Protein AF-0000000076230254 (afdb_homodimer)

Sequence (338 aa):
MIHRVTILFMTLAILGSAEALTRYVSAHANGYAPHHGVIGGYDGGHSYHARAVVDGKWVPGKAGAYPNGLLVKAGIPYGGAEHRMQNYEILTSTTTHRYQKMKTGDRPPVNGIVGGYDGGQSYFAKGVIHGHTIPGKAGTDSHGNLVGACFAWGGKEYRINNFWVLLHNMIHRVTILFMTLAILGSAEALTRYVSAHANGYAPHHGVIGGYDGGHSYHARAVVDGKWVPGKAGAYPNGLLVKAGIPYGGAEHRMQNYEILTSTTTHRYQKMKTGDRPPVNGIVGGYDGGQSYFAKGVIHGHTIPGKAGTDSHGNLVGACFAWGGKEYRINNFWVLLHN

Radius of gyration: 23.11 Å; Cα contacts (8 Å, |Δi|>4): 1001; chains: 2; bounding box: 82×58×74 Å

pLDDT: mean 87.92, std 20.08, range [26.27, 98.81]

Secondary structure (DSSP, 8-state):
---------------------EEEEEEETTSBPPTTB-EEEESSSEEEEEEEEETTEEEEEEEEE-TTSBEEEEEEEETTEEEEESEEEEEEESS--EEEEEETTPPPPTTBPEEEESSSEEEEEEEEETTEEEEEEEEE-TTS-EEEEEEEETTEEEEESEEEEEE--/---------------------EEEEEEETTSBPPTTB-EEEESSSEEEEEEEEETTEEEEEEEEE-TTSBEEEEEEEETTEEEEESEEEEEEESS--EEEEEETTPPPPTTBPEEEESSSEEEEEEEEETTEEEEEEEEE-TTS-EEEEEEEETTEEEEESEEEEEE--

Nearest PDB structures (foldseek):
  5mh2-assembly2_D  TM=8.485E-01  e=1.143E-08  Magallana gigas
  5mh3-assembly1_B  TM=8.303E-01  e=5.800E-09  Magallana gigas
  8jea-assembly1_D  TM=8.330E-01  e=1.322E-08  Magallana gigas
  5idb-assembly1_A  TM=8.343E-01  e=2.046E-08  Magallana gigas
  2bjr-assembly2_B  TM=6.797E-01  e=1.390E-04  Ascaris suum

Organism: NCBI:txid252671

Foldseek 3Di:
DPPPPPPPPPPPPPVVVPPWDKDKDKDFAQDFDDPQFAFQWDDQATWGWKWDADPRKTFIATWGDHPVGGIFFTFAADDFWTDGHGIIITIGTPDDKDKDKFFFFAADDPFFAFGIDDQATWGWWWDADPRIIHIYIFGAHPVRTTHFTWHHDDTGIDTDGIIITIGDD/DPPPPPPPPPPPPPVVPPPWDKDKDKDFAQDFDDPQFAFQWDDQATWGWKWDDDPRKTFIAIWGAHPVRGIFFTFAADDFWTDGHGIIITIGTPDDKDKDKFFFFAADDPFFAFGIDDQATWGWWWDADPRIIHIYIFGAHPVRTTHFTWHHDDTGIDGDGIIITIGDD

Structure (mmCIF, N/CA/C/O backbone):
data_AF-0000000076230254-model_v1
#
loop_
_entity.id
_entity.type
_entity.pdbx_description
1 polymer 'Uncharacterized protein'
#
loop_
_atom_site.group_PDB
_atom_site.id
_atom_site.type_symbol
_atom_site.label_atom_id
_atom_site.label_alt_id
_atom_site.label_comp_id
_atom_site.label_asym_id
_atom_site.label_entity_id
_atom_site.label_seq_id
_atom_site.pdbx_PDB_ins_code
_atom_site.Cartn_x
_atom_site.Cartn_y
_atom_site.Cartn_z
_atom_site.occupancy
_atom_site.B_iso_or_equiv
_atom_site.auth_seq_id
_atom_site.auth_comp_id
_atom_site.auth_asym_id
_atom_site.auth_atom_id
_atom_site.pdbx_PDB_model_num
ATOM 1 N N . MET A 1 1 ? 53.375 -17.547 33.969 1 26.58 1 MET A N 1
ATOM 2 C CA . MET A 1 1 ? 52.094 -18.156 33.594 1 26.58 1 MET A CA 1
ATOM 3 C C . MET A 1 1 ? 51 -17.109 33.469 1 26.58 1 MET A C 1
ATOM 5 O O . MET A 1 1 ? 50.531 -16.547 34.469 1 26.58 1 MET A O 1
ATOM 9 N N . ILE A 1 2 ? 51.031 -16.188 32.469 1 37.69 2 ILE A N 1
ATOM 10 C CA . ILE A 1 2 ? 50.094 -15.102 32.188 1 37.69 2 ILE A CA 1
ATOM 11 C C . ILE A 1 2 ? 48.75 -15.664 31.781 1 37.69 2 ILE A C 1
ATOM 13 O O . ILE A 1 2 ? 48.656 -16.438 30.828 1 37.69 2 ILE A O 1
ATOM 17 N N . HIS A 1 3 ? 47.875 -15.789 32.812 1 36.03 3 HIS A N 1
ATOM 18 C CA . HIS A 1 3 ? 46.5 -16.172 32.562 1 36.03 3 HIS A CA 1
ATOM 19 C C . HIS A 1 3 ? 45.844 -15.211 31.578 1 36.03 3 HIS A C 1
ATOM 21 O O . HIS A 1 3 ? 45.844 -13.992 31.797 1 36.03 3 HIS A O 1
ATOM 27 N N . ARG A 1 4 ? 45.844 -15.656 30.266 1 35.41 4 ARG A N 1
ATOM 28 C CA . ARG A 1 4 ? 45.125 -14.961 29.203 1 35.41 4 ARG A CA 1
ATOM 29 C C . ARG A 1 4 ? 43.625 -14.82 29.562 1 35.41 4 ARG A C 1
ATOM 31 O O . ARG A 1 4 ? 42.938 -15.82 29.75 1 35.41 4 ARG A O 1
ATOM 38 N N . VAL A 1 5 ? 43.219 -13.703 30.328 1 36.03 5 VAL A N 1
ATOM 39 C CA . VAL A 1 5 ? 41.812 -13.383 30.484 1 36.03 5 VAL A CA 1
ATOM 40 C C . VAL A 1 5 ? 41.156 -13.164 29.109 1 36.03 5 VAL A C 1
ATOM 42 O O . VAL A 1 5 ? 41.594 -12.273 28.359 1 36.03 5 VAL A O 1
ATOM 45 N N . THR A 1 6 ? 40.656 -14.219 28.516 1 32.31 6 THR A N 1
ATOM 46 C CA . THR A 1 6 ? 39.812 -14.07 27.328 1 32.31 6 THR A CA 1
ATOM 47 C C . THR A 1 6 ? 38.531 -13.305 27.672 1 32.31 6 THR A C 1
ATOM 49 O O . THR A 1 6 ? 37.719 -13.75 28.5 1 32.31 6 THR A O 1
ATOM 52 N N . ILE A 1 7 ? 38.562 -12.039 27.703 1 30.75 7 ILE A N 1
ATOM 53 C CA . ILE A 1 7 ? 37.312 -11.297 27.781 1 30.75 7 ILE A CA 1
ATOM 54 C C . ILE A 1 7 ? 36.375 -11.719 26.641 1 30.75 7 ILE A C 1
ATOM 56 O O . ILE A 1 7 ? 36.75 -11.602 25.469 1 30.75 7 ILE A O 1
ATOM 60 N N . LEU A 1 8 ? 35.562 -12.695 26.984 1 28.27 8 LEU A N 1
ATOM 61 C CA . LEU A 1 8 ? 34.469 -13 26.062 1 28.27 8 LEU A CA 1
ATOM 62 C C . LEU A 1 8 ? 33.562 -11.789 25.859 1 28.27 8 LEU A C 1
ATOM 64 O O . LEU A 1 8 ? 32.969 -11.281 26.812 1 28.27 8 LEU A O 1
ATOM 68 N N . PHE A 1 9 ? 33.969 -10.914 25.047 1 28.55 9 PHE A N 1
ATOM 69 C CA . PHE A 1 9 ? 33.062 -9.867 24.609 1 28.55 9 PHE A CA 1
ATOM 70 C C . PHE A 1 9 ? 31.75 -10.469 24.125 1 28.55 9 PHE A C 1
ATOM 72 O O . PHE A 1 9 ? 31.719 -11.125 23.078 1 28.55 9 PHE A O 1
ATOM 79 N N . MET A 1 10 ? 30.906 -10.891 25.062 1 26.62 10 MET A N 1
ATOM 80 C CA . MET A 1 10 ? 29.562 -11.227 24.625 1 26.62 10 MET A CA 1
ATOM 81 C C . MET A 1 10 ? 28.906 -10.039 23.922 1 26.62 10 MET A C 1
ATOM 83 O O . MET A 1 10 ? 28.75 -8.969 24.5 1 26.62 10 MET A O 1
ATOM 87 N N . THR A 1 11 ? 29.297 -9.875 22.734 1 31.11 11 THR A N 1
ATOM 88 C CA . THR A 1 11 ? 28.5 -8.922 21.969 1 31.11 11 THR A CA 1
ATOM 89 C C . THR A 1 11 ? 27.016 -9.227 22.109 1 31.11 11 THR A C 1
ATOM 91 O O . THR A 1 11 ? 26.578 -10.344 21.812 1 31.11 11 THR A O 1
ATOM 94 N N . LEU A 1 12 ? 26.469 -8.773 23.156 1 26.27 12 LEU A N 1
ATOM 95 C CA . LEU A 1 12 ? 25.016 -8.758 23.156 1 26.27 12 LEU A CA 1
ATOM 96 C C . LEU A 1 12 ? 24.469 -8.312 21.797 1 26.27 12 LEU A C 1
ATOM 98 O O . LEU A 1 12 ? 24.703 -7.176 21.375 1 26.27 12 LEU A O 1
ATOM 102 N N . ALA A 1 13 ? 24.5 -9.273 20.859 1 30.14 13 ALA A N 1
ATOM 103 C CA . ALA A 1 13 ? 23.641 -8.977 19.719 1 30.14 13 ALA A CA 1
ATOM 104 C C . ALA A 1 13 ? 22.297 -8.422 20.172 1 30.14 13 ALA A C 1
ATOM 106 O O . ALA A 1 13 ? 21.578 -9.062 20.938 1 30.14 13 ALA A O 1
ATOM 107 N N . ILE A 1 14 ? 22.297 -7.293 20.688 1 31.3 14 ILE A N 1
ATOM 108 C CA . ILE A 1 14 ? 20.953 -6.703 20.734 1 31.3 14 ILE A CA 1
ATOM 109 C C . ILE A 1 14 ? 20.141 -7.168 19.547 1 31.3 14 ILE A C 1
ATOM 111 O O . ILE A 1 14 ? 20.516 -6.914 18.391 1 31.3 14 ILE A O 1
ATOM 115 N N . LEU A 1 15 ? 19.766 -8.445 19.562 1 31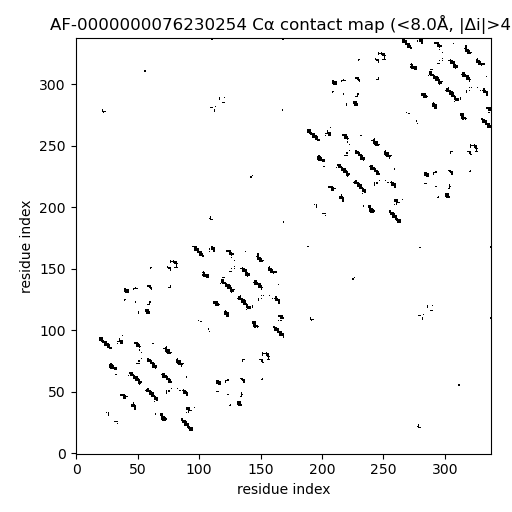.66 15 LEU A N 1
ATOM 116 C CA . LEU A 1 15 ? 18.703 -8.836 18.656 1 31.66 15 LEU A CA 1
ATOM 117 C C . LEU A 1 15 ? 17.703 -7.695 18.453 1 31.66 15 LEU A C 1
ATOM 119 O O . LEU A 1 15 ? 16.922 -7.387 19.344 1 31.66 15 LEU A O 1
ATOM 123 N N . GLY A 1 16 ? 18.156 -6.613 18.219 1 36.09 16 GLY A N 1
ATOM 124 C CA . GLY A 1 16 ? 17.141 -5.672 17.766 1 36.09 16 GLY A CA 1
ATOM 125 C C . GLY A 1 16 ? 15.945 -6.352 17.141 1 36.09 16 GLY A C 1
ATOM 126 O O . GLY A 1 16 ? 16.078 -7.402 16.516 1 36.09 16 GLY A O 1
ATOM 127 N N . SER A 1 17 ? 14.789 -6.391 17.828 1 40.69 17 SER A N 1
ATOM 128 C CA . SER A 1 17 ? 13.562 -6.926 17.25 1 40.69 17 SER A CA 1
ATOM 129 C C . SER A 1 17 ? 13.664 -7.035 15.727 1 40.69 17 SER A C 1
ATOM 131 O O . SER A 1 17 ? 13.984 -6.055 15.047 1 40.69 17 SER A O 1
ATOM 133 N N . ALA A 1 18 ? 14.25 -7.996 15.242 1 41 18 ALA A N 1
ATOM 134 C CA . ALA A 1 18 ? 14.328 -8.266 13.805 1 41 18 ALA A CA 1
ATOM 135 C C . ALA A 1 18 ? 13.086 -7.746 13.086 1 41 18 ALA A C 1
ATOM 137 O O . ALA A 1 18 ? 11.977 -8.227 13.328 1 41 18 ALA A O 1
ATOM 138 N N . GLU A 1 19 ? 12.938 -6.395 13.117 1 50.91 19 GLU A N 1
ATOM 139 C CA . GLU A 1 19 ? 11.867 -5.676 12.43 1 50.91 19 GLU A CA 1
ATOM 140 C C . GLU A 1 19 ? 11.367 -6.461 11.219 1 50.91 19 GLU A C 1
ATOM 142 O O . GLU A 1 19 ? 12.148 -7.109 10.523 1 50.91 19 GLU A O 1
ATOM 147 N N . ALA A 1 20 ? 10.141 -7.008 11.32 1 58.47 20 ALA A N 1
ATOM 148 C CA . ALA A 1 20 ? 9.484 -7.609 10.164 1 58.47 20 ALA A CA 1
ATOM 149 C C . ALA A 1 20 ? 9.867 -6.887 8.875 1 58.47 20 ALA A C 1
ATOM 151 O O . ALA A 1 20 ? 9.711 -5.668 8.773 1 58.47 20 ALA A O 1
ATOM 152 N N . LEU A 1 21 ? 10.789 -7.539 8.148 1 78.31 21 LEU A N 1
ATOM 153 C CA . LEU A 1 21 ? 11.289 -6.922 6.926 1 78.31 21 LEU A CA 1
ATOM 154 C C . LEU A 1 21 ? 10.602 -7.512 5.703 1 78.31 21 LEU A C 1
ATOM 156 O O . LEU A 1 21 ? 10.578 -8.734 5.523 1 78.31 21 LEU A O 1
ATOM 160 N N . THR A 1 22 ? 9.594 -6.852 5.156 1 87.56 22 THR A N 1
ATOM 161 C CA . THR A 1 22 ? 9.047 -7.188 3.848 1 87.56 22 THR A CA 1
ATOM 162 C C . THR A 1 22 ? 9.805 -6.465 2.74 1 87.56 22 THR A C 1
ATOM 164 O O . THR A 1 22 ? 10 -5.25 2.807 1 87.56 22 THR A O 1
ATOM 167 N N . ARG A 1 23 ? 10.352 -7.309 1.792 1 92.06 23 ARG A N 1
ATOM 168 C CA . ARG A 1 23 ? 11.109 -6.707 0.703 1 92.06 23 ARG A CA 1
ATOM 169 C C . ARG A 1 23 ? 10.844 -7.43 -0.615 1 92.06 23 ARG A C 1
ATOM 171 O O . ARG A 1 23 ? 10.398 -8.578 -0.622 1 92.06 23 ARG A O 1
ATOM 178 N N . TYR A 1 24 ? 11.109 -6.746 -1.727 1 95.88 24 TYR A N 1
ATOM 179 C CA . TYR A 1 24 ? 11.141 -7.367 -3.045 1 95.88 24 TYR A CA 1
ATOM 180 C C . TYR A 1 24 ? 12.531 -7.883 -3.373 1 95.88 24 TYR A C 1
ATOM 182 O O . TYR A 1 24 ? 13.523 -7.18 -3.166 1 95.88 24 TYR A O 1
ATOM 190 N N . VAL A 1 25 ? 12.555 -9.07 -3.848 1 97.31 25 VAL A N 1
ATOM 191 C CA . VAL A 1 25 ? 13.82 -9.656 -4.277 1 97.31 25 VAL A CA 1
ATOM 192 C C . VAL A 1 25 ? 13.758 -9.984 -5.77 1 97.31 25 VAL A C 1
ATOM 194 O O . VAL A 1 25 ? 12.828 -10.656 -6.223 1 97.31 25 VAL A O 1
ATOM 197 N N . SER A 1 26 ? 14.773 -9.469 -6.531 1 97.69 26 SER A N 1
ATOM 198 C CA . SER A 1 26 ? 14.844 -9.781 -7.953 1 97.69 26 SER A CA 1
ATOM 199 C C . SER A 1 26 ? 15.031 -11.281 -8.18 1 97.69 26 SER A C 1
ATOM 201 O O . SER A 1 26 ? 15.805 -11.93 -7.473 1 97.69 26 SER A O 1
ATOM 203 N N . ALA A 1 27 ? 14.25 -11.812 -9.117 1 98.56 27 ALA A N 1
ATOM 204 C CA . ALA A 1 27 ? 14.289 -13.227 -9.461 1 98.56 27 ALA A CA 1
ATOM 205 C C . ALA A 1 27 ? 14.062 -13.438 -10.953 1 98.56 27 ALA A C 1
ATOM 207 O O . ALA A 1 27 ? 13.742 -12.492 -11.68 1 98.56 27 ALA A O 1
ATOM 208 N N . HIS A 1 28 ? 14.359 -14.695 -11.398 1 98.44 28 HIS A N 1
ATOM 209 C CA . HIS A 1 28 ? 14.156 -15.047 -12.797 1 98.44 28 HIS A CA 1
ATOM 210 C C . HIS A 1 28 ? 13.914 -16.547 -12.961 1 98.44 28 HIS A C 1
ATOM 212 O O . HIS A 1 28 ? 14.273 -17.328 -12.086 1 98.44 28 HIS A O 1
ATOM 218 N N . ALA A 1 29 ? 13.25 -16.859 -14.094 1 98.31 29 ALA A N 1
ATOM 219 C CA . ALA A 1 29 ? 13.07 -18.281 -14.398 1 98.31 29 ALA A CA 1
ATOM 220 C C . ALA A 1 29 ? 14.406 -19.016 -14.391 1 98.31 29 ALA A C 1
ATOM 222 O O . ALA A 1 29 ? 15.43 -18.469 -14.805 1 98.31 29 ALA A O 1
ATOM 223 N N . ASN A 1 30 ? 14.375 -20.203 -13.906 1 97.38 30 ASN A N 1
ATOM 224 C CA . ASN A 1 30 ? 15.523 -21.109 -13.805 1 97.38 30 ASN A CA 1
ATOM 225 C C . ASN A 1 30 ? 16.484 -20.656 -12.703 1 97.38 30 ASN A C 1
ATOM 227 O O . ASN A 1 30 ? 17.578 -21.203 -12.57 1 97.38 30 ASN A O 1
ATOM 231 N N . GLY A 1 31 ? 16.172 -19.578 -12.062 1 98 31 GLY A N 1
ATOM 232 C CA . GLY A 1 31 ? 16.844 -19.266 -10.812 1 98 31 GLY A CA 1
ATOM 233 C C . GLY A 1 31 ? 16.25 -19.969 -9.609 1 98 31 GLY A C 1
ATOM 234 O O . GLY A 1 31 ? 15.32 -20.766 -9.75 1 98 31 GLY A O 1
ATOM 235 N N . TYR A 1 32 ? 16.844 -19.703 -8.43 1 96.81 32 TYR A N 1
ATOM 236 C CA . TYR A 1 32 ? 16.344 -20.312 -7.203 1 96.81 32 TYR A CA 1
ATOM 237 C C . TYR A 1 32 ? 15.453 -19.344 -6.434 1 96.81 32 TYR A C 1
ATOM 239 O O . TYR A 1 32 ? 15.703 -18.141 -6.422 1 96.81 32 TYR A O 1
ATOM 247 N N . ALA A 1 33 ? 14.461 -19.891 -5.77 1 95.94 33 ALA A N 1
ATOM 248 C CA . ALA A 1 33 ? 13.586 -19.094 -4.926 1 95.94 33 ALA A CA 1
ATOM 249 C C . ALA A 1 33 ? 14.352 -18.453 -3.771 1 95.94 33 ALA A C 1
ATOM 251 O O . ALA A 1 33 ? 15.227 -19.094 -3.178 1 95.94 33 ALA A O 1
ATOM 252 N N . PRO A 1 34 ? 14.07 -17.219 -3.455 1 95.62 34 PRO A N 1
ATOM 253 C CA . PRO A 1 34 ? 14.727 -16.578 -2.314 1 95.62 34 PRO A CA 1
ATOM 254 C C . PRO A 1 34 ? 14.266 -17.141 -0.973 1 95.62 34 PRO A C 1
ATOM 256 O O . PRO A 1 34 ? 13.156 -17.688 -0.875 1 95.62 34 PRO A O 1
ATOM 259 N N . HIS A 1 35 ? 15.141 -16.891 0.013 1 92.62 35 HIS A N 1
ATOM 260 C CA . HIS A 1 35 ? 14.727 -17.203 1.378 1 92.62 35 HIS A CA 1
ATOM 261 C C . HIS A 1 35 ? 13.562 -16.328 1.816 1 92.62 35 HIS A C 1
ATOM 263 O O . HIS A 1 35 ? 13.531 -15.125 1.505 1 92.62 35 HIS A O 1
ATOM 269 N N . HIS A 1 36 ? 12.555 -16.922 2.426 1 94.5 36 HIS A N 1
ATOM 270 C CA . HIS A 1 36 ? 11.414 -16.25 3.037 1 94.5 36 HIS A CA 1
ATOM 271 C C . HIS A 1 36 ? 10.453 -15.719 1.977 1 94.5 36 HIS A C 1
ATOM 273 O O . HIS A 1 36 ? 9.758 -14.727 2.203 1 94.5 36 HIS A O 1
ATOM 279 N N . GLY A 1 37 ? 10.547 -16.219 0.724 1 96.44 37 GLY A N 1
ATOM 280 C CA . GLY A 1 37 ? 9.508 -15.898 -0.234 1 96.44 37 GLY A CA 1
ATOM 281 C C . GLY A 1 37 ? 8.109 -16.156 0.3 1 96.44 37 GLY A C 1
ATOM 282 O O . GLY A 1 37 ? 7.867 -17.156 0.969 1 96.44 37 GLY A O 1
ATOM 283 N N . VAL A 1 38 ? 7.23 -15.242 0.009 1 97.06 38 VAL A N 1
ATOM 284 C CA . VAL A 1 38 ? 5.867 -15.383 0.511 1 97.06 38 VAL A CA 1
ATOM 285 C C . VAL A 1 38 ? 5.086 -16.344 -0.384 1 97.06 38 VAL A C 1
ATOM 287 O O . VAL A 1 38 ? 4.781 -16.016 -1.534 1 97.06 38 VAL A O 1
ATOM 290 N N . ILE A 1 39 ? 4.766 -17.484 0.191 1 97.06 39 ILE A N 1
ATOM 291 C CA . ILE A 1 39 ? 4.031 -18.516 -0.539 1 97.06 39 ILE A CA 1
ATOM 292 C C . ILE A 1 39 ? 2.533 -18.234 -0.453 1 97.06 39 ILE A C 1
ATOM 294 O O . ILE A 1 39 ? 1.97 -18.172 0.643 1 97.06 39 ILE A O 1
ATOM 298 N N . GLY A 1 40 ? 1.937 -18.062 -1.636 1 97.88 40 GLY A N 1
ATOM 299 C CA . GLY A 1 40 ? 0.515 -17.75 -1.665 1 97.88 40 GLY A CA 1
ATOM 300 C C . GLY A 1 40 ? -0.338 -18.938 -2.107 1 97.88 40 GLY A C 1
ATOM 301 O O . GLY A 1 40 ? -1.568 -18.844 -2.104 1 97.88 40 GLY A O 1
ATOM 302 N N . GLY A 1 41 ? 0.381 -19.969 -2.531 1 96.75 41 GLY A N 1
ATOM 303 C CA . GLY A 1 41 ? -0.386 -21.109 -2.992 1 96.75 41 GLY A CA 1
ATOM 304 C C . GLY A 1 41 ? 0.484 -22.266 -3.453 1 96.75 41 GLY A C 1
ATOM 305 O O . GLY A 1 41 ? 1.686 -22.297 -3.176 1 96.75 41 GLY A O 1
ATOM 306 N N . TYR A 1 42 ? -0.309 -23.234 -4.055 1 93.19 42 TYR A N 1
ATOM 307 C CA . TYR A 1 42 ? 0.328 -24.453 -4.535 1 93.19 42 TYR A CA 1
ATOM 308 C C . TYR A 1 42 ? -0.322 -24.938 -5.824 1 93.19 42 TYR A C 1
ATOM 310 O O . TYR A 1 42 ? -1.542 -25.109 -5.891 1 93.19 42 TYR A O 1
ATOM 318 N N . ASP A 1 43 ? 0.526 -25.031 -6.801 1 86.31 43 ASP A N 1
ATOM 319 C CA . ASP A 1 43 ? 0.133 -25.562 -8.094 1 86.31 43 ASP A CA 1
ATOM 320 C C . ASP A 1 43 ? 1.247 -26.422 -8.695 1 86.31 43 ASP A C 1
ATOM 322 O O . ASP A 1 43 ? 1.926 -26 -9.633 1 86.31 43 ASP A O 1
ATOM 326 N N . GLY A 1 44 ? 1.364 -27.688 -8.273 1 86.56 44 GLY A N 1
ATOM 327 C CA . GLY A 1 44 ? 2.479 -28.531 -8.672 1 86.56 44 GLY A CA 1
ATOM 328 C C . GLY A 1 44 ? 3.777 -28.172 -7.973 1 86.56 44 GLY A C 1
ATOM 329 O O . GLY A 1 44 ? 4.777 -28.891 -8.109 1 86.56 44 GLY A O 1
ATOM 330 N N . GLY A 1 45 ? 3.824 -27.25 -7.262 1 93.25 45 GLY A N 1
ATOM 331 C CA . GLY A 1 45 ? 4.887 -26.672 -6.457 1 93.25 45 GLY A CA 1
ATOM 332 C C . GLY A 1 45 ? 4.484 -25.375 -5.781 1 93.25 45 GLY A C 1
ATOM 333 O O . GLY A 1 45 ? 3.336 -24.938 -5.898 1 93.25 45 GLY A O 1
ATOM 334 N N . HIS A 1 46 ? 5.379 -24.828 -5.055 1 95.88 46 HIS A N 1
ATOM 335 C CA . HIS A 1 46 ? 5.09 -23.547 -4.406 1 95.88 46 HIS A CA 1
ATOM 336 C C . HIS A 1 46 ? 4.785 -22.469 -5.434 1 95.88 46 HIS A C 1
ATOM 338 O O . HIS A 1 46 ? 5.43 -22.406 -6.484 1 95.88 46 HIS A O 1
ATOM 344 N N . SER A 1 47 ? 3.834 -21.719 -5.137 1 97.44 47 SER A N 1
ATOM 345 C CA . SER A 1 47 ? 3.539 -20.484 -5.883 1 97.44 47 SER A CA 1
ATOM 346 C C . SER A 1 47 ? 3.734 -19.25 -5.012 1 97.44 47 SER A C 1
ATOM 348 O O . SER A 1 47 ? 3.031 -19.078 -4.016 1 97.44 47 SER A O 1
ATOM 350 N N . TYR A 1 48 ? 4.621 -18.422 -5.422 1 98.25 48 TYR A N 1
ATOM 351 C CA . TYR A 1 48 ? 4.992 -17.25 -4.652 1 98.25 48 TYR A CA 1
ATOM 352 C C . TYR A 1 48 ? 4.234 -16.016 -5.145 1 98.25 48 TYR A C 1
ATOM 354 O O . TYR A 1 48 ? 3.924 -15.906 -6.332 1 98.25 48 TYR A O 1
ATOM 362 N N . HIS A 1 49 ? 3.951 -15.086 -4.176 1 98.69 49 HIS A N 1
ATOM 363 C CA . HIS A 1 49 ? 3.574 -13.742 -4.59 1 98.69 49 HIS A CA 1
ATOM 364 C 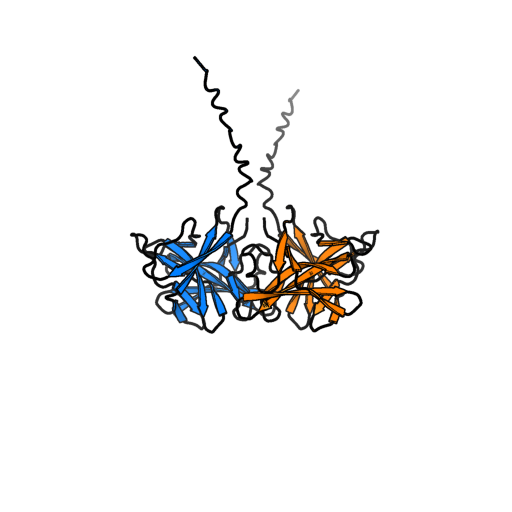C . HIS A 1 49 ? 4.723 -13.047 -5.312 1 98.69 49 HIS A C 1
ATOM 366 O O . HIS A 1 49 ? 5.805 -12.867 -4.738 1 98.69 49 HIS A O 1
ATOM 372 N N . ALA A 1 50 ? 4.445 -12.68 -6.531 1 98.75 50 ALA A N 1
ATOM 373 C CA . ALA A 1 50 ? 5.438 -12.031 -7.379 1 98.75 50 ALA A CA 1
ATOM 374 C C . ALA A 1 50 ? 4.828 -10.859 -8.148 1 98.75 50 ALA A C 1
ATOM 376 O O . ALA A 1 50 ? 3.607 -10.672 -8.133 1 98.75 50 ALA A O 1
ATOM 377 N N . ARG A 1 51 ? 5.695 -10.023 -8.703 1 98 51 ARG A N 1
ATOM 378 C CA . ARG A 1 51 ? 5.266 -8.953 -9.594 1 98 51 ARG A CA 1
ATOM 379 C C . ARG A 1 51 ? 6.273 -8.734 -10.719 1 98 51 ARG A C 1
ATOM 381 O O . ARG A 1 51 ? 7.449 -9.078 -10.578 1 98 51 ARG A O 1
ATOM 388 N N . ALA A 1 52 ? 5.754 -8.25 -11.758 1 98.12 52 ALA A N 1
ATOM 389 C CA . ALA A 1 52 ? 6.602 -7.93 -12.906 1 98.12 52 ALA A CA 1
ATOM 390 C C . ALA A 1 52 ? 6.062 -6.727 -13.672 1 98.12 52 ALA A C 1
ATOM 392 O O . ALA A 1 52 ? 4.91 -6.328 -13.484 1 98.12 52 ALA A O 1
ATOM 393 N N . VAL A 1 53 ? 6.957 -6.168 -14.477 1 95.81 53 VAL A N 1
ATOM 394 C CA . VAL A 1 53 ? 6.551 -5.031 -15.297 1 95.81 53 VAL A CA 1
ATOM 395 C C . VAL A 1 53 ? 5.898 -5.527 -16.594 1 95.81 53 VAL A C 1
ATOM 397 O O . VAL A 1 53 ? 6.523 -6.258 -17.359 1 95.81 53 VAL A O 1
ATOM 400 N N . VAL A 1 54 ? 4.727 -5.242 -16.719 1 95.12 54 VAL A N 1
ATOM 401 C CA . VAL A 1 54 ? 3.965 -5.477 -17.938 1 95.12 54 VAL A CA 1
ATOM 402 C C . VAL A 1 54 ? 3.408 -4.156 -18.453 1 95.12 54 VAL A C 1
ATOM 404 O O . VAL A 1 54 ? 2.719 -3.434 -17.734 1 95.12 54 VAL A O 1
ATOM 407 N N . ASP A 1 55 ? 3.756 -3.795 -19.734 1 91.69 55 ASP A N 1
ATOM 408 C CA . ASP A 1 55 ? 3.344 -2.535 -20.359 1 91.69 55 ASP A CA 1
ATOM 409 C C . ASP A 1 55 ? 3.723 -1.346 -19.469 1 91.69 55 ASP A C 1
ATOM 411 O O . ASP A 1 55 ? 2.898 -0.462 -19.234 1 91.69 55 ASP A O 1
ATOM 415 N N . GLY A 1 56 ? 4.805 -1.493 -18.875 1 90.25 56 GLY A N 1
ATOM 416 C CA . GLY A 1 56 ? 5.379 -0.373 -18.141 1 90.25 56 GLY A CA 1
ATOM 417 C C . GLY A 1 56 ? 4.863 -0.255 -16.719 1 90.25 56 GLY A C 1
ATOM 418 O O . GLY A 1 56 ? 5.18 0.707 -16.016 1 90.25 56 GLY A O 1
ATOM 419 N N . LYS A 1 57 ? 4.09 -1.266 -16.281 1 90.44 57 LYS A N 1
ATOM 42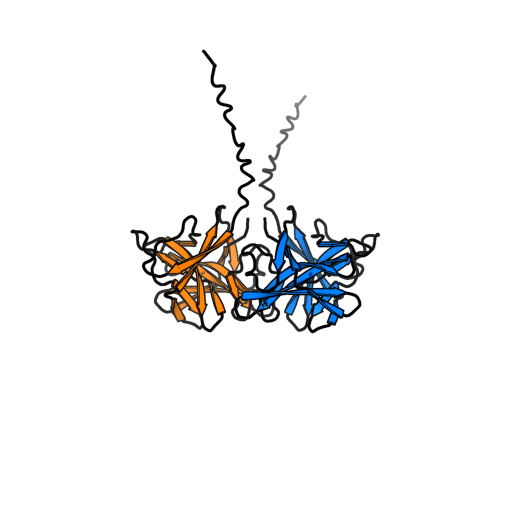0 C CA . LYS A 1 57 ? 3.48 -1.209 -14.961 1 90.44 57 LYS A CA 1
ATOM 421 C C . LYS A 1 57 ? 3.838 -2.443 -14.141 1 90.44 57 LYS A C 1
ATOM 423 O O . LYS A 1 57 ? 3.871 -3.559 -14.664 1 90.44 57 LYS A O 1
ATOM 428 N N . TRP A 1 58 ? 4.133 -2.16 -12.875 1 92.62 58 TRP A N 1
ATOM 429 C CA . TRP A 1 58 ? 4.266 -3.299 -11.977 1 92.62 58 TRP A CA 1
ATOM 430 C C . TRP A 1 58 ? 2.906 -3.939 -11.703 1 92.62 58 TRP A C 1
ATOM 432 O O . TRP A 1 58 ? 1.959 -3.258 -11.312 1 92.62 58 TRP A O 1
ATOM 442 N N . VAL A 1 59 ? 2.836 -5.211 -11.945 1 96.62 59 VAL A N 1
ATOM 443 C CA . VAL A 1 59 ? 1.584 -5.945 -11.781 1 96.62 59 VAL A CA 1
ATOM 444 C C . VAL A 1 59 ? 1.828 -7.219 -10.977 1 96.62 59 VAL A C 1
ATOM 446 O O . VAL A 1 59 ? 2.715 -8.008 -11.312 1 96.62 59 VAL A O 1
ATOM 449 N N . PRO A 1 60 ? 1.013 -7.441 -9.961 1 98.25 60 PRO A N 1
ATOM 450 C CA . PRO A 1 60 ? 1.151 -8.672 -9.18 1 98.25 60 PRO A CA 1
ATOM 451 C C . PRO A 1 60 ? 0.685 -9.914 -9.945 1 98.25 60 PRO A C 1
ATOM 453 O O . PRO A 1 60 ? -0.194 -9.812 -10.805 1 98.25 60 PRO A O 1
ATOM 456 N N . GLY A 1 61 ? 1.316 -11.016 -9.594 1 98.62 61 GLY A N 1
ATOM 457 C CA . GLY A 1 61 ? 0.98 -12.344 -10.078 1 98.62 61 GLY A CA 1
ATOM 458 C C . GLY A 1 61 ? 1.648 -13.453 -9.281 1 98.62 61 GLY A C 1
ATOM 459 O O . GLY A 1 61 ? 1.713 -13.391 -8.055 1 98.62 61 GLY A O 1
ATOM 460 N N . LYS A 1 62 ? 1.99 -14.523 -10.031 1 98.69 62 LYS A N 1
ATOM 461 C CA . LYS A 1 62 ? 2.564 -15.68 -9.352 1 98.69 62 LYS A CA 1
ATOM 462 C C . LYS A 1 62 ? 3.889 -16.094 -9.992 1 98.69 62 LYS A C 1
ATOM 464 O O . LYS A 1 62 ? 4.066 -15.953 -11.203 1 98.69 62 LYS A O 1
ATOM 469 N N . ALA A 1 63 ? 4.781 -16.516 -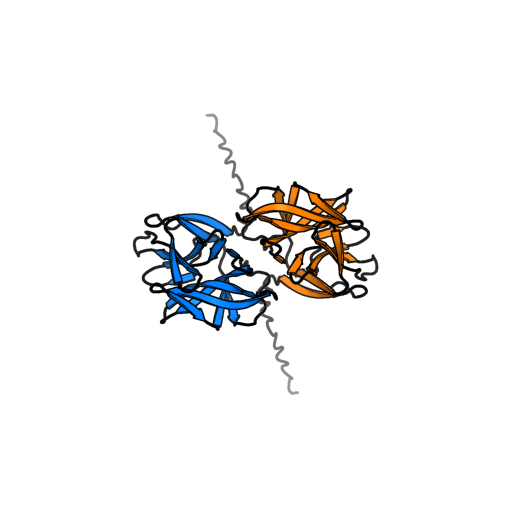9.148 1 98.5 63 ALA A N 1
ATOM 470 C CA . ALA A 1 63 ? 5.973 -17.234 -9.602 1 98.5 63 ALA A CA 1
ATOM 471 C C . ALA A 1 63 ? 6.004 -18.641 -9.031 1 98.5 63 ALA A C 1
ATOM 473 O O . ALA A 1 63 ? 6.125 -18.828 -7.82 1 98.5 63 ALA A O 1
ATOM 474 N N . GLY A 1 64 ? 5.902 -19.578 -9.914 1 97.44 64 GLY A N 1
ATOM 475 C CA . GLY A 1 64 ? 5.953 -20.969 -9.492 1 97.44 64 GLY A CA 1
ATOM 476 C C . GLY A 1 64 ? 7.367 -21.516 -9.406 1 97.44 64 GLY A C 1
ATOM 477 O O . GLY A 1 64 ? 8.297 -20.922 -9.961 1 97.44 64 GLY A O 1
ATOM 478 N N . ALA A 1 65 ? 7.438 -22.594 -8.688 1 96.38 65 ALA A N 1
ATOM 479 C CA . ALA A 1 65 ? 8.703 -23.312 -8.625 1 96.38 65 ALA A CA 1
ATOM 480 C C . ALA A 1 65 ? 8.484 -24.812 -8.805 1 96.38 65 ALA A C 1
ATOM 482 O O . ALA A 1 65 ? 7.484 -25.375 -8.336 1 96.38 65 ALA A O 1
ATOM 483 N N . TYR A 1 66 ? 9.453 -25.422 -9.469 1 92.94 66 TYR A N 1
ATOM 484 C CA . TYR A 1 66 ? 9.5 -26.875 -9.508 1 92.94 66 TYR A CA 1
ATOM 485 C C . TYR A 1 66 ? 9.844 -27.438 -8.141 1 92.94 66 TYR A C 1
ATOM 487 O O . TYR A 1 66 ? 10.344 -26.734 -7.266 1 92.94 66 TYR A O 1
ATOM 495 N N . PRO A 1 67 ? 9.555 -28.75 -7.98 1 88.31 67 PRO A N 1
ATOM 496 C CA . PRO A 1 67 ? 9.875 -29.375 -6.699 1 88.31 67 PRO A CA 1
ATOM 497 C C . PRO A 1 67 ? 11.359 -29.297 -6.348 1 88.31 67 PRO A C 1
ATOM 499 O O . PRO A 1 67 ? 11.719 -29.281 -5.168 1 88.31 67 PRO A O 1
ATOM 502 N N . ASN A 1 68 ? 12.18 -29.125 -7.289 1 88.19 68 ASN A N 1
ATOM 503 C CA . ASN A 1 68 ? 13.617 -29.047 -7.031 1 88.19 68 ASN A CA 1
ATOM 504 C C . ASN A 1 68 ? 14.031 -27.641 -6.633 1 88.19 68 ASN A C 1
ATOM 506 O O . ASN A 1 68 ? 15.211 -27.375 -6.398 1 88.19 68 ASN A O 1
ATOM 510 N N . GLY A 1 69 ? 13.109 -26.688 -6.699 1 89.06 69 GLY A N 1
ATOM 511 C CA . GLY A 1 69 ? 13.367 -25.344 -6.203 1 89.06 69 GLY A CA 1
ATOM 512 C C . GLY A 1 69 ? 13.602 -24.344 -7.312 1 89.06 69 GLY A C 1
ATOM 513 O O . GLY A 1 69 ? 13.656 -23.141 -7.062 1 89.06 69 GLY A O 1
ATOM 514 N N . LEU A 1 70 ? 13.664 -24.859 -8.508 1 95.94 70 LEU A N 1
ATOM 515 C CA . LEU A 1 70 ? 13.898 -23.953 -9.625 1 95.94 70 LEU A CA 1
ATOM 516 C C . LEU A 1 70 ? 12.625 -23.188 -9.984 1 95.94 70 LEU A C 1
ATOM 518 O O . LEU A 1 70 ? 11.547 -23.781 -10.086 1 95.94 70 LEU A O 1
ATOM 522 N N . LEU A 1 71 ? 12.859 -21.906 -10.172 1 98.06 71 LEU A N 1
ATOM 523 C CA . LEU A 1 71 ? 11.727 -21.031 -10.484 1 98.06 71 LEU A CA 1
ATOM 524 C C . LEU A 1 71 ? 11.344 -21.156 -11.961 1 98.06 71 LEU A C 1
ATOM 526 O O . LEU A 1 71 ? 12.195 -21.453 -12.805 1 98.06 71 LEU A O 1
ATOM 530 N N . VAL A 1 72 ? 10.086 -20.969 -12.211 1 97.44 72 VAL A N 1
ATOM 531 C CA . VAL A 1 72 ? 9.594 -20.875 -13.586 1 97.44 72 VAL A CA 1
ATOM 532 C C . VAL A 1 72 ? 9.242 -19.422 -13.906 1 97.44 72 VAL A C 1
ATOM 534 O O . VAL A 1 72 ? 9.398 -18.531 -13.062 1 97.44 72 VAL A O 1
ATOM 537 N N . LYS A 1 73 ? 8.883 -19.172 -15.18 1 98.25 73 LYS A N 1
ATOM 538 C CA . LYS A 1 73 ? 8.438 -17.828 -15.531 1 98.25 73 LYS A CA 1
ATOM 539 C C . LYS A 1 73 ? 7.238 -17.406 -14.688 1 98.25 73 LYS A C 1
ATOM 541 O O . LYS A 1 73 ? 6.352 -18.219 -14.414 1 98.25 73 LYS A O 1
ATOM 546 N N . ALA A 1 74 ? 7.242 -16.125 -14.305 1 98.69 74 ALA A N 1
ATOM 547 C CA . ALA A 1 74 ? 6.105 -15.617 -13.539 1 98.69 74 ALA A CA 1
ATOM 548 C C . ALA A 1 74 ? 4.875 -15.469 -14.43 1 98.69 74 ALA A C 1
ATOM 550 O O . ALA A 1 74 ? 4.973 -15.016 -15.57 1 98.69 74 ALA A O 1
ATOM 551 N N . GLY A 1 75 ? 3.762 -15.938 -13.945 1 98.56 75 GLY A N 1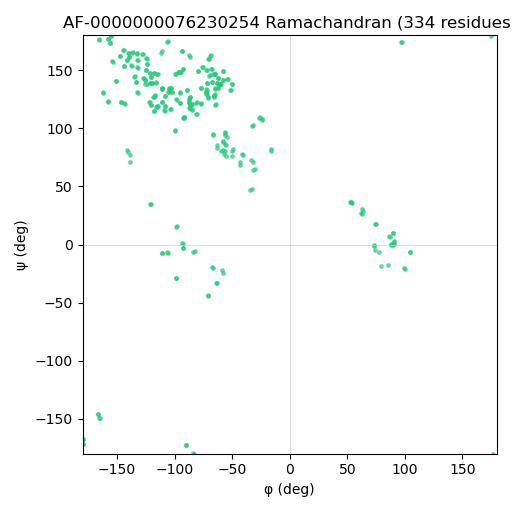
ATOM 552 C CA . GLY A 1 75 ? 2.482 -15.711 -14.602 1 98.56 75 GLY A CA 1
ATOM 553 C C . GLY A 1 75 ? 1.764 -14.477 -14.094 1 98.56 75 GLY A C 1
ATOM 554 O O . GLY A 1 75 ? 1.255 -14.461 -12.969 1 98.56 75 GLY A O 1
ATOM 555 N N . ILE A 1 76 ? 1.673 -13.406 -14.945 1 98.75 76 ILE A N 1
ATOM 556 C CA . ILE A 1 76 ? 1.058 -12.133 -14.562 1 98.75 76 ILE A CA 1
ATOM 557 C C . ILE A 1 76 ? -0.276 -11.969 -15.289 1 98.75 76 ILE A C 1
ATOM 559 O O . ILE A 1 76 ? -0.325 -11.992 -16.516 1 98.75 76 ILE A O 1
ATOM 563 N N . PRO A 1 77 ? -1.345 -11.867 -14.5 1 98.38 77 PRO A N 1
ATOM 564 C CA . PRO A 1 77 ? -2.633 -11.609 -15.148 1 98.38 77 PRO A CA 1
ATOM 565 C C . PRO A 1 77 ? -2.797 -10.148 -15.578 1 98.38 77 PRO A C 1
ATOM 567 O O . PRO A 1 77 ? -2.752 -9.25 -14.742 1 98.38 77 PRO A O 1
ATOM 570 N N . TYR A 1 78 ? -3.01 -9.945 -16.844 1 97.56 78 TYR A N 1
ATOM 571 C CA . TYR A 1 78 ? -3.127 -8.586 -17.375 1 97.56 78 TYR A CA 1
ATOM 572 C C . TYR A 1 78 ? -3.793 -8.586 -18.734 1 97.56 78 TYR A C 1
ATOM 574 O O . TYR A 1 78 ? -3.41 -9.352 -19.625 1 97.56 78 TYR A O 1
ATOM 582 N N . GLY A 1 79 ? -4.746 -7.73 -18.828 1 95.81 79 GLY A N 1
ATOM 583 C CA . GLY A 1 79 ? -5.387 -7.543 -20.109 1 95.81 79 GLY A CA 1
ATOM 584 C C . GLY A 1 79 ? -6.082 -8.797 -20.625 1 95.81 79 GLY A C 1
ATOM 585 O O . GLY A 1 79 ? -6.113 -9.047 -21.828 1 95.81 79 GLY A O 1
ATOM 586 N N . GLY A 1 80 ? -6.465 -9.586 -19.797 1 96.5 80 GLY A N 1
ATOM 587 C CA . GLY A 1 80 ? -7.242 -10.758 -20.172 1 96.5 80 GLY A CA 1
ATOM 588 C C . GLY A 1 80 ? -6.383 -11.969 -20.469 1 96.5 80 GLY A C 1
ATOM 589 O O . GLY A 1 80 ? -6.902 -13.039 -20.797 1 96.5 80 GLY A O 1
ATOM 590 N N . ALA A 1 81 ? -5.109 -11.812 -20.297 1 97.94 81 ALA A N 1
ATOM 591 C CA . ALA A 1 81 ? -4.191 -12.898 -20.625 1 97.94 81 ALA A CA 1
ATOM 592 C C . ALA A 1 81 ? -3.193 -13.133 -19.5 1 97.94 81 ALA A C 1
ATOM 594 O O . ALA A 1 81 ? -3.023 -12.273 -18.625 1 97.94 81 ALA A O 1
ATOM 595 N N . GLU A 1 82 ? -2.66 -14.281 -19.516 1 98.25 82 GLU A N 1
ATOM 596 C CA . GLU A 1 82 ? -1.487 -14.562 -18.688 1 98.25 82 GLU A CA 1
ATOM 597 C C . GLU A 1 82 ? -0.2 -14.188 -19.422 1 98.25 82 GLU A C 1
ATOM 599 O O . GLU A 1 82 ? 0.069 -14.695 -20.516 1 98.25 82 GLU A O 1
ATOM 604 N N . HIS A 1 83 ? 0.56 -13.305 -18.891 1 98.62 83 HIS A N 1
ATOM 605 C CA . HIS A 1 83 ? 1.89 -12.961 -19.391 1 98.62 83 HIS A CA 1
ATOM 606 C C . HIS A 1 83 ? 2.969 -13.734 -18.641 1 98.62 83 HIS A C 1
ATOM 608 O O . HIS A 1 83 ? 3.041 -13.672 -17.406 1 98.62 83 HIS A O 1
ATOM 614 N N . ARG A 1 84 ? 3.746 -14.477 -19.312 1 98.62 84 ARG A N 1
ATOM 615 C CA . ARG A 1 84 ? 4.836 -15.258 -18.719 1 98.62 84 ARG A CA 1
ATOM 616 C C . ARG A 1 84 ? 6.141 -14.469 -18.75 1 98.62 84 ARG A C 1
ATOM 618 O O . ARG A 1 84 ? 6.738 -14.273 -19.812 1 98.62 84 ARG A O 1
ATOM 625 N N . MET A 1 85 ? 6.578 -14.039 -17.578 1 98.69 85 MET A N 1
ATOM 626 C CA . MET A 1 85 ? 7.68 -13.086 -17.484 1 98.69 85 MET A CA 1
ATOM 627 C C . MET A 1 85 ? 8.961 -13.773 -17.016 1 98.69 85 MET A C 1
ATOM 629 O O . MET A 1 85 ? 8.961 -14.469 -16 1 98.69 85 MET A O 1
ATOM 633 N N . GLN A 1 86 ? 10.07 -13.516 -17.75 1 98.69 86 GLN A N 1
ATOM 634 C CA . GLN A 1 86 ? 11.367 -14.109 -17.422 1 98.69 86 GLN A CA 1
ATOM 635 C C . GLN A 1 86 ? 11.953 -13.5 -16.156 1 98.69 86 GLN A C 1
ATOM 637 O O . GLN A 1 86 ? 12.602 -14.188 -15.367 1 98.69 86 GLN A O 1
ATOM 642 N N . ASN A 1 87 ? 11.828 -12.172 -16.094 1 98.62 87 ASN A N 1
ATOM 643 C CA . ASN A 1 87 ? 12.344 -11.406 -14.961 1 98.62 87 ASN A CA 1
ATOM 644 C C . ASN A 1 87 ? 11.211 -10.82 -14.125 1 98.62 87 ASN A C 1
ATOM 646 O O . ASN A 1 87 ? 10.219 -10.336 -14.672 1 98.62 87 ASN A O 1
ATOM 650 N N . TYR A 1 88 ? 11.32 -10.969 -12.875 1 98.62 88 TYR A N 1
ATOM 651 C CA . TYR A 1 88 ? 10.289 -10.516 -11.945 1 98.62 88 TYR A CA 1
ATOM 652 C C . TYR A 1 88 ? 10.852 -10.312 -10.547 1 98.62 88 TYR A C 1
ATOM 654 O O . TYR A 1 88 ? 12.062 -10.422 -10.344 1 98.62 88 TYR A O 1
ATOM 662 N N . GLU A 1 89 ? 10.039 -9.836 -9.625 1 98.19 89 GLU A N 1
ATOM 663 C CA . GLU A 1 89 ? 10.375 -9.742 -8.203 1 98.19 89 GLU A CA 1
ATOM 664 C C . GLU A 1 89 ? 9.469 -10.633 -7.363 1 98.19 89 GLU A C 1
ATOM 666 O O . GLU A 1 89 ? 8.273 -10.742 -7.633 1 98.19 89 GLU A O 1
ATOM 671 N N . ILE A 1 90 ? 10.086 -11.281 -6.375 1 98.56 90 ILE A N 1
ATOM 672 C CA . ILE A 1 90 ? 9.32 -12.07 -5.414 1 98.56 90 ILE A CA 1
ATOM 673 C C . ILE A 1 90 ? 9.234 -11.32 -4.086 1 98.56 90 ILE A C 1
ATOM 675 O O . ILE A 1 90 ? 10.219 -10.75 -3.623 1 98.56 90 ILE A O 1
ATOM 679 N N . LEU A 1 91 ? 8.023 -11.281 -3.547 1 97.62 91 LEU A N 1
ATOM 680 C CA . LEU A 1 91 ? 7.828 -10.711 -2.217 1 97.62 91 LEU A CA 1
ATOM 681 C C . LEU A 1 91 ? 8.391 -11.641 -1.142 1 97.62 91 LEU A C 1
ATOM 683 O O . LEU A 1 91 ? 8.102 -12.836 -1.135 1 97.62 91 LEU A O 1
ATOM 687 N N . THR A 1 92 ? 9.219 -11.086 -0.237 1 96.5 92 THR A N 1
ATOM 688 C CA . THR A 1 92 ? 9.734 -11.844 0.897 1 96.5 92 THR A CA 1
ATOM 689 C C . THR A 1 92 ? 9.344 -11.18 2.215 1 96.5 92 THR A C 1
ATOM 691 O O . THR A 1 92 ? 9.133 -9.969 2.264 1 96.5 92 THR A O 1
ATOM 694 N N . SER A 1 93 ? 9.156 -11.984 3.166 1 93.19 93 SER A N 1
ATOM 695 C CA . SER A 1 93 ? 8.82 -11.477 4.492 1 93.19 93 SER A CA 1
ATOM 696 C C . SER A 1 93 ? 9.312 -12.422 5.586 1 93.19 93 SER A C 1
ATOM 698 O O . SER A 1 93 ? 9.172 -13.641 5.465 1 93.19 93 SER A O 1
ATOM 700 N N . THR A 1 94 ? 9.812 -11.844 6.672 1 89.38 94 THR A N 1
ATOM 701 C CA . THR A 1 94 ? 10.297 -12.641 7.789 1 89.38 94 THR A CA 1
ATOM 702 C C . THR A 1 94 ? 9.195 -12.844 8.828 1 89.38 94 THR A C 1
ATOM 704 O O . THR A 1 94 ? 9.414 -13.484 9.859 1 89.38 94 THR A O 1
ATOM 707 N N . THR A 1 95 ? 8.07 -12.297 8.508 1 83.44 95 THR A N 1
ATOM 708 C CA . THR A 1 95 ? 6.953 -12.43 9.445 1 83.44 95 THR A CA 1
ATOM 709 C C . THR A 1 95 ? 5.863 -13.32 8.867 1 83.44 95 THR A C 1
ATOM 711 O O . THR A 1 95 ? 5.91 -13.688 7.691 1 83.44 95 THR A O 1
ATOM 714 N N . THR A 1 96 ? 5.004 -13.711 9.781 1 83.31 96 THR A N 1
ATOM 715 C CA . THR A 1 96 ? 3.869 -14.516 9.336 1 83.31 96 THR A CA 1
ATOM 716 C C . THR A 1 96 ? 2.955 -13.703 8.43 1 83.31 96 THR A C 1
ATOM 718 O O . THR A 1 96 ? 2.84 -12.484 8.578 1 83.31 96 THR A O 1
ATOM 721 N N . HIS A 1 97 ? 2.375 -14.445 7.488 1 87.06 97 HIS A N 1
ATOM 722 C CA . HIS A 1 97 ? 1.49 -13.797 6.531 1 87.06 97 HIS A CA 1
ATOM 723 C C . HIS A 1 97 ? 0.033 -13.898 6.969 1 87.06 97 HIS A C 1
ATOM 725 O O . HIS A 1 97 ? -0.413 -14.961 7.414 1 87.06 97 HIS A O 1
ATOM 731 N N . ARG A 1 98 ? -0.578 -12.797 6.934 1 92.12 98 ARG A N 1
ATOM 732 C CA . ARG A 1 98 ? -2.014 -12.766 7.191 1 92.12 98 ARG A CA 1
ATOM 733 C C . ARG A 1 98 ? -2.783 -12.328 5.949 1 92.12 98 ARG A C 1
ATOM 735 O O . ARG A 1 98 ? -2.264 -11.578 5.121 1 92.12 98 ARG A O 1
ATOM 742 N N . TYR A 1 99 ? -3.973 -12.922 5.859 1 96.94 99 TYR A N 1
ATOM 743 C CA . TYR A 1 99 ? -4.867 -12.578 4.758 1 96.94 99 TYR A CA 1
ATOM 744 C C . TYR A 1 99 ? -6.227 -12.133 5.281 1 96.94 99 TYR A C 1
ATOM 746 O O . TYR A 1 99 ? -6.656 -12.555 6.352 1 96.94 99 TYR A O 1
ATOM 754 N N . GLN A 1 100 ? -6.824 -11.297 4.543 1 97.19 100 GLN A N 1
ATOM 755 C CA . GLN A 1 100 ? -8.219 -10.938 4.805 1 97.19 100 GLN A CA 1
ATOM 756 C C . GLN A 1 100 ? -9.117 -11.344 3.645 1 97.19 100 GLN A C 1
ATOM 758 O O . GLN A 1 100 ? -8.836 -11.016 2.488 1 97.19 100 GLN A O 1
ATOM 763 N N . LYS A 1 101 ? -10.172 -12.07 4.004 1 98.31 101 LYS A N 1
ATOM 764 C CA . LYS A 1 101 ? -11.164 -12.406 2.988 1 98.31 101 LYS A CA 1
ATOM 765 C C . LYS A 1 101 ? -11.883 -11.164 2.484 1 98.31 101 LYS A C 1
ATOM 767 O O . LYS A 1 101 ? -12.328 -10.336 3.281 1 98.31 101 LYS A O 1
ATOM 772 N N . MET A 1 102 ? -11.875 -11.039 1.16 1 98.44 102 MET A N 1
ATOM 773 C CA . MET A 1 102 ? -12.5 -9.883 0.518 1 98.44 102 MET A CA 1
ATOM 774 C C . MET A 1 102 ? -13.383 -10.32 -0.646 1 98.44 102 MET A C 1
ATOM 776 O O . MET A 1 102 ? -13.312 -11.469 -1.087 1 98.44 102 MET A O 1
ATOM 780 N N . LYS A 1 103 ? -14.219 -9.398 -1.084 1 98.5 103 LYS A N 1
ATOM 781 C CA . LYS A 1 103 ? -15 -9.609 -2.297 1 98.5 103 LYS A CA 1
ATOM 782 C C . LYS A 1 103 ? -15.086 -8.328 -3.127 1 98.5 103 LYS A C 1
ATOM 784 O O . LYS A 1 103 ? -14.75 -7.246 -2.643 1 98.5 103 LYS A O 1
ATOM 789 N N . THR A 1 104 ? -15.5 -8.523 -4.379 1 98.25 104 THR A N 1
ATOM 790 C CA . THR A 1 104 ? -15.734 -7.387 -5.262 1 98.25 104 THR A CA 1
ATOM 791 C C . THR A 1 104 ? -16.641 -6.363 -4.594 1 98.25 104 THR A C 1
ATOM 793 O O . THR A 1 104 ? -17.641 -6.73 -3.969 1 98.25 104 THR A O 1
ATOM 796 N N . GLY A 1 105 ? -16.219 -5.09 -4.691 1 97.62 105 GLY A N 1
ATOM 797 C CA . GLY A 1 105 ? -17.016 -4.016 -4.133 1 97.62 105 GLY A CA 1
ATOM 798 C C . GLY A 1 105 ? -16.531 -3.555 -2.771 1 97.62 105 GLY A C 1
ATOM 799 O O . GLY A 1 105 ? -16.875 -2.461 -2.32 1 97.62 105 GLY A O 1
ATOM 800 N N . ASP A 1 106 ? -15.758 -4.391 -2.07 1 97.5 106 ASP A N 1
ATOM 801 C CA . ASP A 1 106 ? -15.234 -4.023 -0.761 1 97.5 106 ASP A CA 1
ATOM 802 C C . ASP A 1 106 ? -14.203 -2.902 -0.88 1 97.5 106 ASP A C 1
ATOM 804 O O . ASP A 1 106 ? -13.539 -2.768 -1.911 1 97.5 106 ASP A O 1
ATOM 808 N N . ARG A 1 107 ? -14.078 -2.076 0.172 1 94.19 107 ARG A N 1
ATOM 809 C CA . ARG A 1 107 ? -12.891 -1.234 0.321 1 94.19 107 ARG A CA 1
ATOM 810 C C . ARG A 1 107 ? -11.68 -2.064 0.724 1 94.19 107 ARG A C 1
ATOM 812 O O . ARG A 1 107 ? -11.766 -2.914 1.612 1 94.19 107 ARG A O 1
ATOM 819 N N . PRO A 1 108 ? -10.648 -1.821 0.014 1 94.88 108 PRO A N 1
ATOM 820 C CA . PRO A 1 108 ? -9.461 -2.574 0.432 1 94.88 108 PRO A CA 1
ATOM 821 C C . PRO A 1 108 ? -9.078 -2.311 1.887 1 94.88 108 PRO A C 1
ATOM 823 O O . PRO A 1 108 ? -9.328 -1.219 2.404 1 94.88 108 PRO A O 1
ATOM 826 N N . PRO A 1 109 ? -8.492 -3.334 2.508 1 93.69 109 PRO A N 1
ATOM 827 C CA . PRO A 1 109 ? -7.941 -3.072 3.84 1 93.69 109 PRO A CA 1
ATOM 828 C C . PRO A 1 109 ? -6.781 -2.078 3.818 1 93.69 109 PRO A C 1
ATOM 830 O O . PRO A 1 109 ? -5.973 -2.09 2.887 1 93.69 109 PRO A O 1
ATOM 833 N N . VAL A 1 110 ? -6.641 -1.259 4.855 1 90.69 110 VAL A N 1
ATOM 834 C CA . VAL A 1 110 ? -5.617 -0.217 4.926 1 90.69 110 VAL A CA 1
ATOM 835 C C . VAL A 1 110 ? -4.23 -0.853 4.918 1 90.69 110 VAL A C 1
ATOM 837 O O . V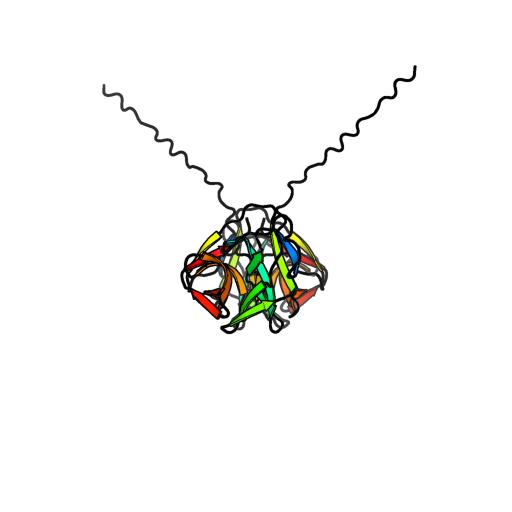AL A 1 110 ? -3.287 -0.293 4.355 1 90.69 110 VAL A O 1
ATOM 840 N N . ASN A 1 111 ? -4.172 -2.037 5.531 1 91.62 111 ASN A N 1
ATOM 841 C CA . ASN A 1 111 ? -2.861 -2.668 5.641 1 91.62 111 ASN A CA 1
ATOM 842 C C . ASN A 1 111 ? -2.65 -3.715 4.551 1 91.62 111 ASN A C 1
ATOM 844 O O . ASN A 1 111 ? -1.778 -4.578 4.672 1 91.62 111 ASN A O 1
ATOM 848 N N . GLY A 1 112 ? -3.498 -3.672 3.512 1 94.44 112 GLY A N 1
ATOM 849 C CA . GLY A 1 112 ? -3.225 -4.52 2.361 1 94.44 112 GLY A CA 1
ATOM 850 C C . GLY A 1 112 ? -1.913 -4.188 1.675 1 94.44 112 GLY A C 1
ATOM 851 O O . GLY A 1 112 ? -1.557 -3.016 1.538 1 94.44 112 GLY A O 1
ATOM 852 N N . ILE A 1 113 ? -1.248 -5.184 1.208 1 95.12 113 ILE A N 1
ATOM 853 C CA . ILE A 1 113 ? 0.037 -4.938 0.563 1 95.12 113 ILE A CA 1
ATOM 854 C C . ILE A 1 113 ? -0.178 -4.633 -0.917 1 95.12 113 ILE A C 1
ATOM 856 O O . ILE A 1 113 ? -0.659 -5.48 -1.67 1 95.12 113 ILE A O 1
ATOM 860 N N . VAL A 1 114 ? 0.208 -3.422 -1.266 1 94.38 114 VAL A N 1
ATOM 861 C CA . VAL A 1 114 ? 0.098 -2.977 -2.65 1 94.38 114 VAL A CA 1
ATOM 862 C C . VAL A 1 114 ? 1.345 -3.393 -3.428 1 94.38 114 VAL A C 1
ATOM 864 O O . VAL A 1 114 ? 2.469 -3.09 -3.02 1 94.38 114 VAL A O 1
ATOM 867 N N . GLY A 1 115 ? 1.104 -4.074 -4.547 1 95.31 115 GLY A N 1
ATOM 868 C CA . GLY A 1 115 ? 2.232 -4.566 -5.32 1 95.31 115 GLY A CA 1
ATOM 869 C C . GLY A 1 115 ? 2.393 -3.855 -6.652 1 95.31 115 GLY A C 1
ATOM 870 O O . GLY A 1 115 ? 3.373 -4.078 -7.367 1 95.31 115 GLY A O 1
ATOM 871 N N . GLY A 1 116 ? 1.396 -3.033 -6.949 1 92.44 116 GLY A N 1
ATOM 872 C CA . GLY A 1 116 ? 1.47 -2.369 -8.242 1 92.44 116 GLY A CA 1
ATOM 873 C C . GLY A 1 116 ? 0.298 -1.441 -8.5 1 92.44 116 GLY A C 1
ATOM 874 O O . GLY A 1 116 ? -0.396 -1.031 -7.566 1 92.44 116 GLY A O 1
ATOM 875 N N . TYR A 1 117 ? 0.269 -1.059 -9.828 1 85.88 117 TYR A N 1
ATOM 876 C CA . TYR A 1 117 ? -0.753 -0.131 -10.297 1 85.88 117 TYR A CA 1
ATOM 877 C C . TYR A 1 117 ? -1.149 -0.438 -11.734 1 85.88 117 TYR A C 1
ATOM 879 O O . TYR A 1 117 ? -0.292 -0.515 -12.617 1 85.88 117 TYR A O 1
ATOM 887 N N . ASP A 1 118 ? -2.4 -0.677 -11.93 1 81.5 118 ASP A N 1
ATOM 888 C CA . ASP A 1 118 ? -2.971 -0.905 -13.25 1 81.5 118 ASP A CA 1
ATOM 889 C C . ASP A 1 118 ? -4.32 -0.205 -13.398 1 81.5 118 ASP A C 1
ATOM 891 O O . ASP A 1 118 ? -5.355 -0.861 -13.516 1 81.5 118 ASP A O 1
ATOM 895 N N . GLY A 1 119 ? -4.309 1.167 -13.477 1 78.62 119 GLY A N 1
ATOM 896 C CA . GLY A 1 119 ? -5.543 1.935 -13.445 1 78.62 119 GLY A CA 1
ATOM 897 C C . GLY A 1 119 ? -6.027 2.229 -12.031 1 78.62 119 GLY A C 1
ATOM 898 O O . GLY A 1 119 ? -6.859 3.115 -11.828 1 78.62 119 GLY A O 1
ATOM 899 N N . GLY A 1 120 ? -5.605 1.581 -11.094 1 86.88 120 GLY A N 1
ATOM 900 C CA . GLY A 1 120 ? -5.75 1.66 -9.648 1 86.88 120 GLY A CA 1
ATOM 901 C C . GLY A 1 120 ? -4.746 0.806 -8.898 1 86.88 120 GLY A C 1
ATOM 902 O O . GLY A 1 120 ? -3.951 0.09 -9.516 1 86.88 120 GLY A O 1
ATOM 903 N N . GLN A 1 121 ? -4.824 0.92 -7.613 1 91.56 121 GLN A N 1
ATOM 904 C CA . GLN A 1 121 ? -3.939 0.083 -6.809 1 91.56 121 GLN A CA 1
ATOM 905 C C . GLN A 1 121 ? -4.199 -1.398 -7.066 1 91.56 121 GLN A C 1
ATOM 907 O O . GLN A 1 121 ? -5.348 -1.814 -7.223 1 91.56 121 GLN A O 1
ATOM 912 N N . SER A 1 122 ? -3.148 -2.137 -7.164 1 95.44 122 SER A N 1
ATOM 913 C CA . SER A 1 122 ? -3.211 -3.59 -7.281 1 95.44 122 SER A CA 1
ATOM 914 C C . SER A 1 122 ? -2.572 -4.27 -6.074 1 95.44 122 SER A C 1
ATOM 916 O O . SER A 1 122 ? -1.377 -4.102 -5.824 1 95.44 122 SER A O 1
ATOM 918 N N . TYR A 1 123 ? -3.404 -5.035 -5.367 1 97.69 123 TYR A N 1
ATOM 919 C CA . TYR A 1 123 ? -2.967 -5.715 -4.152 1 97.69 123 TYR A CA 1
ATOM 920 C C . TYR A 1 123 ? -2.529 -7.145 -4.453 1 97.69 123 TYR A C 1
ATOM 922 O O . TYR A 1 123 ? -3.039 -7.773 -5.383 1 97.69 123 TYR A O 1
ATOM 930 N N . PHE A 1 124 ? -1.574 -7.602 -3.684 1 98.56 124 PHE A N 1
ATOM 931 C CA . PHE A 1 124 ? -1.336 -9.039 -3.676 1 98.56 124 PHE A CA 1
ATOM 932 C C . PHE A 1 124 ? -2.537 -9.781 -3.105 1 98.56 124 PHE A C 1
ATOM 934 O O . PHE A 1 124 ? -3.018 -9.461 -2.018 1 98.56 124 PHE A O 1
ATOM 941 N N . ALA A 1 125 ? -2.953 -10.758 -3.865 1 98.81 125 ALA A N 1
ATOM 942 C CA . ALA A 1 125 ? -4.133 -11.531 -3.49 1 98.81 125 ALA A CA 1
ATOM 943 C C . ALA A 1 125 ? -3.924 -13.016 -3.783 1 98.81 125 ALA A C 1
ATOM 945 O O . ALA A 1 125 ? -2.986 -13.391 -4.488 1 98.81 125 ALA A O 1
ATOM 946 N N . LYS A 1 126 ? -4.723 -13.859 -3.168 1 98.81 126 LYS A N 1
ATOM 947 C CA . LYS A 1 126 ? -4.816 -15.266 -3.551 1 98.81 126 LYS A CA 1
ATOM 948 C C . LYS A 1 126 ? -6.27 -15.711 -3.686 1 98.81 126 LYS A C 1
ATOM 950 O O . LYS A 1 126 ? -7.172 -15.055 -3.162 1 98.81 126 LYS A O 1
ATOM 955 N N . GLY A 1 127 ? -6.461 -16.641 -4.473 1 98.5 127 GLY A N 1
ATOM 956 C CA . GLY A 1 127 ? -7.773 -17.203 -4.734 1 98.5 127 GLY A CA 1
ATOM 957 C C . GLY A 1 127 ? -7.719 -18.625 -5.25 1 98.5 127 GLY A C 1
ATOM 958 O O . GLY A 1 127 ? -6.637 -19.172 -5.453 1 98.5 127 GLY A O 1
ATOM 959 N N . VAL A 1 128 ? -8.898 -19.234 -5.375 1 97.81 128 VAL A N 1
ATOM 960 C CA . VAL A 1 128 ? -8.984 -20.625 -5.816 1 97.81 128 VAL A CA 1
ATOM 961 C C . VAL A 1 128 ? -9.43 -20.672 -7.277 1 97.81 128 VAL A C 1
ATOM 963 O O . VAL A 1 128 ? -10.516 -20.203 -7.617 1 97.81 128 VAL A O 1
ATOM 966 N N . ILE A 1 129 ? -8.562 -21.188 -8.094 1 96 129 ILE A N 1
ATOM 967 C CA . ILE A 1 129 ? -8.828 -21.406 -9.508 1 96 129 ILE A CA 1
ATOM 968 C C . ILE A 1 129 ? -8.672 -22.891 -9.828 1 96 129 ILE A C 1
ATOM 970 O O . ILE A 1 129 ? -7.598 -23.469 -9.625 1 96 129 ILE A O 1
ATOM 974 N N . HIS A 1 130 ? -9.734 -23.516 -10.312 1 93.75 130 HIS A N 1
ATOM 975 C CA . HIS A 1 130 ? -9.711 -24.922 -10.688 1 93.75 130 HIS A CA 1
ATOM 976 C C . HIS A 1 130 ? -9.18 -25.797 -9.555 1 93.75 130 HIS A C 1
ATOM 978 O O . HIS A 1 130 ? -8.352 -26.672 -9.773 1 93.75 130 HIS A O 1
ATOM 984 N N . GLY A 1 131 ? -9.523 -25.422 -8.391 1 94.88 131 GLY A N 1
ATOM 985 C CA . GLY A 1 131 ? -9.219 -26.234 -7.223 1 94.88 131 GLY A CA 1
ATOM 986 C C . GLY A 1 131 ? -7.852 -25.938 -6.637 1 94.88 131 GLY A C 1
ATOM 987 O O . GLY A 1 131 ? -7.441 -26.578 -5.66 1 94.88 131 GLY A O 1
ATOM 988 N N . HIS A 1 132 ? -7.16 -25.031 -7.23 1 95.5 132 HIS A N 1
ATOM 989 C CA . HIS A 1 132 ? -5.84 -24.656 -6.734 1 95.5 132 HIS A CA 1
ATOM 990 C C . HIS A 1 132 ? -5.84 -23.25 -6.16 1 95.5 132 HIS A C 1
ATOM 992 O O . HIS A 1 132 ? -6.453 -22.344 -6.727 1 95.5 132 HIS A O 1
ATOM 998 N N . THR A 1 133 ? -5.215 -23.125 -4.988 1 97.69 133 THR A N 1
ATOM 999 C CA . THR A 1 133 ? -4.977 -21.781 -4.48 1 97.69 133 THR A CA 1
ATOM 1000 C C . THR A 1 133 ? -3.738 -21.156 -5.129 1 97.69 133 THR A C 1
ATOM 1002 O O . THR A 1 133 ? -2.654 -21.75 -5.086 1 97.69 133 THR A O 1
ATOM 1005 N N . ILE A 1 134 ? -3.936 -20.016 -5.766 1 97.38 134 ILE A N 1
ATOM 1006 C CA . ILE A 1 134 ? -2.787 -19.406 -6.43 1 97.38 134 ILE A CA 1
ATOM 1007 C C . ILE A 1 134 ? -2.775 -17.906 -6.168 1 97.38 134 ILE A C 1
ATOM 1009 O O . ILE A 1 134 ? -3.83 -17.297 -5.961 1 97.38 134 ILE A O 1
ATOM 1013 N N . PRO A 1 135 ? -1.57 -17.297 -6.223 1 98.62 135 PRO A N 1
ATOM 1014 C CA . PRO A 1 135 ? -1.445 -15.852 -6.102 1 98.62 135 PRO A CA 1
ATOM 1015 C C . PRO A 1 135 ? -1.873 -15.109 -7.367 1 98.62 135 PRO A C 1
ATOM 1017 O O . PRO A 1 135 ? -1.832 -15.68 -8.461 1 98.62 135 PRO A O 1
ATOM 1020 N N . GLY A 1 136 ? -2.305 -13.914 -7.137 1 98.62 136 GLY A N 1
ATOM 1021 C CA . GLY A 1 136 ? -2.648 -12.984 -8.203 1 98.62 136 GLY A CA 1
ATOM 1022 C C . GLY A 1 136 ? -2.787 -11.555 -7.719 1 98.62 136 GLY A C 1
ATOM 1023 O O . GLY A 1 136 ? -2.01 -11.094 -6.879 1 98.62 136 GLY A O 1
ATOM 1024 N N . LYS A 1 137 ? -3.656 -10.805 -8.391 1 98.69 137 LYS A N 1
ATOM 1025 C CA . LYS A 1 137 ? -3.832 -9.398 -8.062 1 98.69 137 LYS A CA 1
ATOM 1026 C C . LYS A 1 137 ? -5.297 -9.078 -7.773 1 98.69 137 LYS A C 1
ATOM 1028 O O . LYS A 1 137 ? -6.195 -9.648 -8.398 1 98.69 137 LYS A O 1
ATOM 1033 N N . ALA A 1 138 ? -5.52 -8.219 -6.797 1 98.5 138 ALA A N 1
ATOM 1034 C CA . ALA A 1 138 ? -6.812 -7.566 -6.598 1 98.5 138 ALA A CA 1
ATOM 1035 C C . ALA A 1 138 ? -6.738 -6.086 -6.961 1 98.5 138 ALA A C 1
ATOM 1037 O O . ALA A 1 138 ? -6.031 -5.316 -6.305 1 98.5 138 ALA A O 1
ATOM 1038 N N . GLY A 1 139 ? -7.445 -5.738 -7.941 1 95.81 139 GLY A N 1
ATOM 1039 C CA . GLY A 1 139 ? -7.414 -4.359 -8.406 1 95.81 139 GLY A CA 1
ATOM 1040 C C . GLY A 1 139 ? -8.5 -3.498 -7.793 1 95.81 139 GLY A C 1
ATOM 1041 O O . GLY A 1 139 ? -9.422 -4.012 -7.16 1 95.81 139 GLY A O 1
ATOM 1042 N N . THR A 1 140 ? -8.336 -2.164 -7.98 1 94.31 140 THR A N 1
ATOM 1043 C CA . THR A 1 140 ? -9.336 -1.211 -7.512 1 94.31 140 THR A CA 1
ATOM 1044 C C . THR A 1 140 ? -9.828 -0.327 -8.656 1 94.31 140 THR A C 1
ATOM 1046 O O . THR A 1 140 ? -9.117 -0.141 -9.648 1 94.31 140 THR A O 1
ATOM 1049 N N . ASP A 1 141 ? -11.031 0.178 -8.477 1 90.38 141 ASP A N 1
ATOM 1050 C CA . ASP A 1 141 ? -11.562 1.138 -9.438 1 90.38 141 ASP A CA 1
ATOM 1051 C C . ASP A 1 141 ? -11.211 2.568 -9.039 1 90.38 141 ASP A C 1
ATOM 1053 O O . ASP A 1 141 ? -10.422 2.785 -8.117 1 90.38 141 ASP A O 1
ATOM 1057 N N . SER A 1 142 ? -11.781 3.504 -9.758 1 83.19 142 SER A N 1
ATOM 1058 C CA . SER A 1 142 ? -11.477 4.918 -9.562 1 83.19 142 SER A CA 1
ATOM 1059 C C . SER A 1 142 ? -11.969 5.414 -8.211 1 83.19 142 SER A C 1
ATOM 1061 O O . SER A 1 142 ? -11.492 6.434 -7.707 1 83.19 142 SER A O 1
ATOM 1063 N N . HIS A 1 143 ? -12.914 4.684 -7.625 1 83.81 143 HIS A N 1
ATOM 1064 C CA . HIS A 1 143 ? -13.469 5.07 -6.332 1 83.81 143 HIS A CA 1
ATOM 1065 C C . HIS A 1 143 ? -12.719 4.391 -5.188 1 83.81 143 HIS A C 1
ATOM 1067 O O . HIS A 1 143 ? -13.023 4.629 -4.016 1 83.81 143 HIS A O 1
ATOM 1073 N N . GLY A 1 144 ? -11.797 3.568 -5.578 1 87.94 144 GLY A N 1
ATOM 1074 C CA . GLY A 1 144 ? -10.969 2.922 -4.566 1 87.94 144 GLY A CA 1
ATOM 1075 C C . GLY A 1 144 ? -11.547 1.604 -4.082 1 87.94 144 GLY A C 1
ATOM 1076 O O . GLY A 1 144 ? -11.047 1.021 -3.117 1 87.94 144 GLY A O 1
ATOM 1077 N N . ASN A 1 145 ? -12.547 1.168 -4.77 1 93.44 145 ASN A N 1
ATOM 1078 C CA . ASN A 1 145 ? -13.133 -0.113 -4.387 1 93.44 145 ASN A CA 1
ATOM 1079 C C . ASN A 1 145 ? -12.5 -1.27 -5.16 1 93.44 145 ASN A C 1
ATOM 1081 O O . ASN A 1 145 ? -12.109 -1.108 -6.316 1 93.44 145 ASN A O 1
ATOM 1085 N N . LEU A 1 146 ? -12.5 -2.439 -4.477 1 97.06 146 LEU A N 1
ATOM 1086 C CA . LEU A 1 146 ? -11.992 -3.637 -5.141 1 97.06 146 LEU A CA 1
ATOM 1087 C C . LEU A 1 146 ? -12.906 -4.047 -6.293 1 97.06 146 LEU A C 1
ATOM 1089 O O . LEU A 1 146 ? -14.133 -3.982 -6.172 1 97.06 146 LEU A O 1
ATOM 1093 N N . VAL A 1 147 ? -12.32 -4.461 -7.387 1 96.81 147 VAL A N 1
ATOM 1094 C CA . VAL A 1 147 ? -13.102 -4.828 -8.562 1 96.81 147 VAL A CA 1
ATOM 1095 C C . VAL A 1 147 ? -12.828 -6.285 -8.93 1 96.81 147 VAL A C 1
ATOM 1097 O O . VAL A 1 147 ? -12.797 -6.641 -10.109 1 96.81 147 VAL A O 1
ATOM 1100 N N . GLY A 1 148 ? -12.609 -7.117 -7.902 1 97 148 GLY A N 1
ATOM 1101 C CA . GLY A 1 148 ? -12.289 -8.523 -8.086 1 97 148 GLY A CA 1
ATOM 1102 C C . GLY A 1 148 ? -10.797 -8.805 -8.023 1 97 148 GLY A C 1
ATOM 1103 O O . GLY A 1 148 ? -9.992 -7.891 -7.84 1 97 148 GLY A O 1
ATOM 1104 N N . ALA A 1 149 ? -10.523 -10.078 -8.078 1 98.56 149 ALA A N 1
ATOM 1105 C CA . ALA A 1 149 ? -9.133 -10.523 -8.164 1 98.56 149 ALA A CA 1
ATOM 1106 C C . ALA A 1 149 ? -8.898 -11.336 -9.43 1 98.56 149 ALA A C 1
ATOM 1108 O O . ALA A 1 149 ? -9.781 -12.07 -9.883 1 98.56 149 ALA A O 1
ATOM 1109 N N . CYS A 1 150 ? -7.746 -11.172 -9.977 1 98.62 150 CYS A N 1
ATOM 1110 C CA . CYS A 1 150 ? -7.383 -11.789 -11.25 1 98.62 150 CYS A CA 1
ATOM 1111 C C . CYS A 1 150 ? -6.184 -12.711 -11.086 1 98.62 150 CYS A C 1
ATOM 1113 O O . CYS A 1 150 ? -5.219 -12.367 -10.398 1 98.62 150 CYS A O 1
ATOM 1115 N N . PHE A 1 151 ? -6.32 -13.844 -11.773 1 98.62 151 PHE A N 1
ATOM 1116 C CA . PHE A 1 151 ? -5.309 -14.883 -11.641 1 98.62 151 PHE A CA 1
ATOM 1117 C C . PHE A 1 151 ? -4.898 -15.414 -13.008 1 98.62 151 PHE A C 1
ATOM 1119 O O . PHE A 1 151 ? -5.746 -15.602 -13.883 1 98.62 151 PHE A O 1
ATOM 1126 N N . ALA A 1 152 ? -3.592 -15.633 -13.086 1 98.06 152 ALA A N 1
ATOM 1127 C CA . ALA A 1 152 ? -3.049 -16.219 -14.305 1 98.06 152 ALA A CA 1
ATOM 1128 C C . ALA A 1 152 ? -3.08 -17.75 -14.242 1 98.06 152 ALA A C 1
ATOM 1130 O O . ALA A 1 152 ? -2.51 -18.344 -13.328 1 98.06 152 ALA A O 1
ATOM 1131 N N . TRP A 1 153 ? -3.703 -18.359 -15.219 1 95.88 153 TRP A N 1
ATOM 1132 C CA . TRP A 1 153 ? -3.812 -19.812 -15.273 1 95.88 153 TRP A CA 1
ATOM 1133 C C . TRP A 1 153 ? -4.066 -20.281 -16.703 1 95.88 153 TRP A C 1
ATOM 1135 O O . TRP A 1 153 ? -5.004 -19.828 -17.359 1 95.88 153 TRP A O 1
ATOM 1145 N N . GLY A 1 154 ? -3.17 -21.125 -17.094 1 94.62 154 GLY A N 1
ATOM 1146 C CA . GLY A 1 154 ? -3.375 -21.75 -18.391 1 94.62 154 GLY A CA 1
ATOM 1147 C C . GLY A 1 154 ? -3.369 -20.766 -19.547 1 94.62 154 GLY A C 1
ATOM 1148 O O . GLY A 1 154 ? -4.129 -20.922 -20.5 1 94.62 154 GLY A O 1
ATOM 1149 N N . GLY A 1 155 ? -2.715 -19.797 -19.453 1 96.81 155 GLY A N 1
ATOM 1150 C CA . GLY A 1 155 ? -2.578 -18.844 -20.531 1 96.81 155 GLY A CA 1
ATOM 1151 C C . GLY A 1 155 ? -3.637 -17.75 -20.516 1 96.81 155 GLY A C 1
ATOM 1152 O O . GLY A 1 155 ? -3.625 -16.844 -21.344 1 96.81 155 GLY A O 1
ATOM 1153 N N . LYS A 1 156 ? -4.48 -17.844 -19.562 1 97.31 156 LYS A N 1
ATOM 1154 C CA . LYS A 1 156 ? -5.598 -16.906 -19.469 1 97.31 156 LYS A CA 1
ATOM 1155 C C . LYS A 1 156 ? -5.613 -16.188 -18.125 1 97.31 156 LYS A C 1
ATOM 1157 O O . LYS A 1 156 ? -4.941 -16.609 -17.188 1 97.31 156 LYS A O 1
ATOM 1162 N N . GLU A 1 157 ? -6.277 -15.109 -18.109 1 97.81 157 GLU A N 1
ATOM 1163 C CA . GLU A 1 157 ? -6.602 -14.398 -16.875 1 97.81 157 GLU A CA 1
ATOM 1164 C C . GLU A 1 157 ? -8.016 -14.719 -16.406 1 97.81 157 GLU A C 1
ATOM 1166 O O . GLU A 1 157 ? -8.977 -14.562 -17.172 1 97.81 157 GLU A O 1
ATOM 1171 N N . TYR A 1 158 ? -8.141 -15.195 -15.148 1 97.94 158 TYR A N 1
ATOM 1172 C CA . TYR A 1 158 ? -9.422 -15.477 -14.523 1 97.94 158 TYR A CA 1
ATOM 1173 C C . TYR A 1 158 ? -9.742 -14.453 -13.438 1 97.94 158 TYR A C 1
ATOM 1175 O O . TYR A 1 158 ? -8.922 -14.203 -12.555 1 97.94 158 TYR A O 1
ATOM 1183 N N . ARG A 1 159 ? -10.898 -13.867 -13.523 1 97.88 159 ARG A N 1
ATOM 1184 C CA . ARG A 1 159 ? -11.359 -12.938 -12.5 1 97.88 159 ARG A CA 1
ATOM 1185 C C . ARG A 1 159 ? -12.375 -13.602 -11.578 1 97.88 159 ARG A C 1
ATOM 1187 O O . ARG A 1 159 ? -13.32 -14.242 -12.047 1 97.88 159 ARG A O 1
ATOM 1194 N N . ILE A 1 160 ? -12.211 -13.477 -10.258 1 98.31 160 ILE A N 1
ATOM 1195 C CA . ILE A 1 160 ? -13.18 -14.047 -9.328 1 98.31 160 ILE A CA 1
ATOM 1196 C C . ILE A 1 160 ? -13.633 -12.984 -8.328 1 98.31 160 ILE A C 1
ATOM 1198 O O . ILE A 1 160 ? -12.984 -11.945 -8.188 1 98.31 160 ILE A O 1
ATOM 1202 N N . ASN A 1 161 ? -14.75 -13.258 -7.625 1 98.31 161 ASN A N 1
ATOM 1203 C CA . ASN A 1 161 ? -15.398 -12.258 -6.781 1 98.31 161 ASN A CA 1
ATOM 1204 C C . ASN A 1 161 ? -15.008 -12.422 -5.316 1 98.31 161 ASN A C 1
ATOM 1206 O O . ASN A 1 161 ? -15.125 -11.484 -4.527 1 98.31 161 ASN A O 1
ATOM 1210 N N . ASN A 1 162 ? -14.688 -13.672 -4.926 1 98.5 162 ASN A N 1
ATOM 1211 C CA . ASN A 1 162 ? -14.258 -13.969 -3.564 1 98.5 162 ASN A CA 1
ATOM 1212 C C . ASN A 1 162 ? -12.789 -14.367 -3.51 1 98.5 162 ASN A C 1
ATOM 1214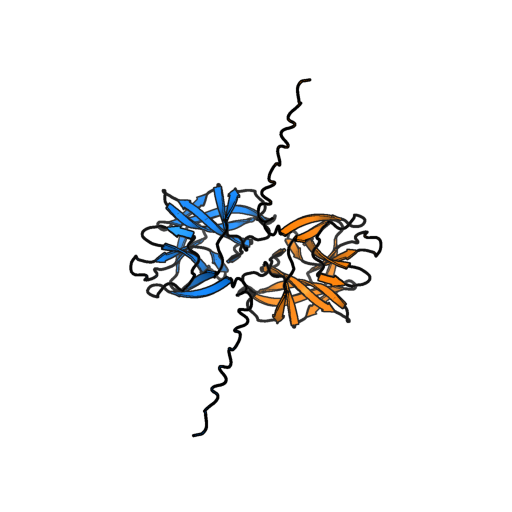 O O . ASN A 1 162 ? -12.352 -15.258 -4.234 1 98.5 162 ASN A O 1
ATOM 1218 N N . PHE A 1 163 ? -12.055 -13.672 -2.756 1 98.75 163 PHE A N 1
ATOM 1219 C CA . PHE A 1 163 ? -10.602 -13.844 -2.709 1 98.75 163 PHE A CA 1
ATOM 1220 C C . PHE A 1 163 ? -10.047 -13.367 -1.374 1 98.75 163 PHE A C 1
ATOM 1222 O O . PHE A 1 163 ? -10.805 -13.023 -0.464 1 98.75 163 PHE A O 1
ATOM 1229 N N . TRP A 1 164 ? -8.75 -13.484 -1.199 1 98.75 164 TRP A N 1
ATOM 1230 C CA . TRP A 1 164 ? -8.055 -12.992 -0.017 1 98.75 164 TRP A CA 1
ATOM 1231 C C . TRP A 1 164 ? -6.984 -11.969 -0.402 1 98.75 164 TRP A C 1
ATOM 1233 O O . TRP A 1 164 ? -6.277 -12.148 -1.398 1 98.75 164 TRP A O 1
ATOM 1243 N N . VAL A 1 165 ? -6.883 -10.875 0.409 1 98.44 165 VAL A N 1
ATOM 1244 C CA . VAL A 1 165 ? -5.836 -9.875 0.215 1 98.44 165 VAL A CA 1
ATOM 1245 C C . VAL A 1 165 ? -4.742 -10.07 1.264 1 98.44 165 VAL A C 1
ATOM 1247 O O . VAL A 1 165 ? -5.035 -10.297 2.439 1 98.44 165 VAL A O 1
ATOM 1250 N N . LEU A 1 166 ? -3.514 -10.031 0.809 1 97.5 166 LEU A N 1
ATOM 1251 C CA . LEU A 1 166 ? -2.361 -10.148 1.697 1 97.5 166 LEU A CA 1
ATOM 1252 C C . LEU A 1 166 ? -2.189 -8.883 2.533 1 97.5 166 LEU A C 1
ATOM 1254 O O . LEU A 1 166 ? -2.314 -7.77 2.018 1 97.5 166 LEU A O 1
ATOM 1258 N N . LEU A 1 167 ? -1.846 -9.062 3.887 1 93.88 167 LEU A N 1
ATOM 1259 C CA . LEU A 1 167 ? -1.793 -7.93 4.801 1 93.88 167 LEU A CA 1
ATOM 1260 C C . LEU A 1 167 ? -0.384 -7.742 5.352 1 93.88 167 LEU A C 1
ATOM 1262 O O . LEU A 1 167 ? 0.353 -8.711 5.531 1 93.88 167 LEU A O 1
ATOM 1266 N N . HIS A 1 168 ? -0.091 -6.469 5.586 1 88 168 HIS A N 1
ATOM 1267 C CA . HIS A 1 168 ? 1.005 -6.203 6.508 1 88 168 HIS A CA 1
ATOM 1268 C C . HIS A 1 168 ? 0.625 -6.574 7.938 1 88 168 HIS A C 1
ATOM 1270 O O . HIS A 1 168 ? -0.536 -6.438 8.336 1 88 168 HIS A O 1
ATOM 1276 N N . ASN A 1 169 ? 1.594 -7.078 8.766 1 76.56 169 ASN A N 1
ATOM 1277 C CA . ASN A 1 169 ? 1.316 -7.426 10.156 1 76.56 169 ASN A CA 1
ATOM 1278 C C . ASN A 1 169 ? 1.342 -6.199 11.055 1 76.56 169 ASN A C 1
ATOM 1280 O O . ASN A 1 169 ? 2.049 -5.23 10.773 1 76.56 169 ASN A O 1
ATOM 1284 N N . MET B 1 1 ? -30.875 -22.562 53.406 1 27.25 1 MET B N 1
ATOM 1285 C CA . MET B 1 1 ? -29.859 -21.578 53.062 1 27.25 1 MET B CA 1
ATOM 1286 C C . MET B 1 1 ? -29.125 -21.953 51.781 1 27.25 1 MET B C 1
ATOM 1288 O O . MET B 1 1 ? -28.344 -22.906 51.781 1 27.25 1 MET B O 1
ATOM 1292 N N . ILE B 1 2 ? -29.781 -21.906 50.594 1 37.97 2 ILE B N 1
ATOM 1293 C CA . ILE B 1 2 ? -29.266 -22.266 49.281 1 37.97 2 ILE B CA 1
ATOM 1294 C C . ILE B 1 2 ? -28.172 -21.281 48.875 1 37.97 2 ILE B C 1
ATOM 1296 O O . ILE B 1 2 ? -28.391 -20.062 48.875 1 37.97 2 ILE B O 1
ATOM 1300 N N . HIS B 1 3 ? -26.953 -21.703 49.156 1 36.94 3 HIS B N 1
ATOM 1301 C CA . HIS B 1 3 ? -25.781 -20.953 48.719 1 36.94 3 HIS B CA 1
ATOM 1302 C C . HIS B 1 3 ? -25.797 -20.75 47.219 1 36.94 3 HIS B C 1
ATOM 1304 O O . HIS B 1 3 ? -25.906 -21.719 46.438 1 36.94 3 HIS B O 1
ATOM 1310 N N . ARG B 1 4 ? -26.312 -19.547 46.812 1 35.41 4 ARG B N 1
ATOM 1311 C CA . ARG B 1 4 ? -26.25 -19.094 45.406 1 35.41 4 ARG B CA 1
ATOM 1312 C C . ARG B 1 4 ? -24.812 -19.094 44.906 1 35.41 4 ARG B C 1
ATOM 1314 O O . ARG B 1 4 ? -23.953 -18.391 45.438 1 35.41 4 ARG B O 1
ATOM 1321 N N . VAL B 1 5 ? -24.266 -20.297 44.375 1 37.34 5 VAL B N 1
ATOM 1322 C CA . VAL B 1 5 ? -23 -20.312 43.656 1 37.34 5 VAL B CA 1
ATOM 1323 C C . VAL B 1 5 ? -23.062 -19.375 42.469 1 37.34 5 VAL B C 1
ATOM 1325 O O . VAL B 1 5 ? -23.906 -19.547 41.562 1 37.34 5 VAL B O 1
ATOM 1328 N N . THR B 1 6 ? -22.734 -18.109 42.625 1 32.47 6 THR B N 1
ATOM 1329 C CA . THR B 1 6 ? -22.531 -17.219 41.5 1 32.47 6 THR B CA 1
ATOM 1330 C C . THR B 1 6 ? -21.359 -17.688 40.656 1 32.47 6 THR B C 1
ATOM 1332 O O . THR B 1 6 ? -20.219 -17.766 41.156 1 32.47 6 THR B O 1
ATOM 1335 N N . ILE B 1 7 ? -21.578 -18.578 39.75 1 31.03 7 ILE B N 1
ATOM 1336 C CA . ILE B 1 7 ? -20.547 -18.875 38.781 1 31.03 7 ILE B CA 1
ATOM 1337 C C . ILE B 1 7 ? -20.141 -17.578 38.062 1 31.03 7 ILE B C 1
ATOM 1339 O O . ILE B 1 7 ? -20.969 -16.906 37.438 1 31.03 7 ILE B O 1
ATOM 1343 N N . LEU B 1 8 ? -19.094 -16.984 38.625 1 30.52 8 LEU B N 1
ATOM 1344 C CA . LEU B 1 8 ? -18.422 -15.906 37.906 1 30.52 8 LEU B CA 1
ATOM 1345 C C . LEU B 1 8 ? -17.906 -16.391 36.531 1 30.52 8 LEU B C 1
ATOM 1347 O O . LEU B 1 8 ? -17.078 -17.297 36.469 1 30.52 8 LEU B O 1
ATOM 1351 N N . PHE B 1 9 ? -18.781 -16.406 35.625 1 28.88 9 PHE B N 1
ATOM 1352 C CA . PHE B 1 9 ? -18.297 -16.625 34.25 1 28.88 9 PHE B CA 1
ATOM 1353 C C . PHE B 1 9 ? -17.234 -15.609 33.875 1 28.88 9 PHE B C 1
ATOM 1355 O O . PHE B 1 9 ? -17.531 -14.43 33.688 1 28.88 9 PHE B O 1
ATOM 1362 N N . MET B 1 10 ? -16.016 -15.828 34.406 1 27.02 10 MET B N 1
ATOM 1363 C CA . MET B 1 10 ? -14.914 -15.039 33.875 1 27.02 10 MET B CA 1
ATOM 1364 C C . MET B 1 10 ? -14.812 -15.227 32.375 1 27.02 10 MET B C 1
ATOM 1366 O O . MET B 1 10 ? -14.633 -16.344 31.875 1 27.02 10 MET B O 1
ATOM 1370 N N . THR B 1 11 ? -15.641 -14.523 31.703 1 31.11 11 THR B N 1
ATOM 1371 C CA . THR B 1 11 ? -15.383 -14.492 30.266 1 31.11 11 THR B CA 1
ATOM 1372 C C . THR B 1 11 ? -13.922 -14.148 29.984 1 31.11 11 THR B C 1
ATOM 1374 O O . THR B 1 11 ? -13.422 -13.117 30.438 1 31.11 11 THR B O 1
ATOM 1377 N N . LEU B 1 12 ? -13.117 -15.094 30.094 1 26.3 12 LEU B N 1
ATOM 1378 C CA . LEU B 1 12 ? -11.797 -14.867 29.516 1 26.3 12 LEU B CA 1
ATOM 1379 C C . LEU B 1 12 ? -11.891 -14.133 28.188 1 26.3 12 LEU B C 1
ATOM 1381 O O . LEU B 1 12 ? -12.422 -14.672 27.219 1 26.3 12 LEU B O 1
ATOM 1385 N N . ALA B 1 13 ? -12.125 -12.805 28.297 1 29.95 13 ALA B N 1
ATOM 1386 C CA . ALA B 1 13 ? -11.82 -12.062 27.078 1 29.95 13 ALA B CA 1
ATOM 1387 C C . ALA B 1 13 ? -10.5 -12.531 26.469 1 29.95 13 ALA B C 1
ATOM 1389 O O . ALA B 1 13 ? -9.445 -12.438 27.109 1 29.95 13 ALA B O 1
ATOM 1390 N N . ILE B 1 14 ? -10.477 -13.633 25.953 1 31.06 14 ILE B N 1
ATOM 1391 C CA . ILE B 1 14 ? -9.328 -13.828 25.062 1 31.06 14 ILE B CA 1
ATOM 1392 C C . ILE B 1 14 ? -8.977 -12.508 24.375 1 31.06 14 ILE B C 1
ATOM 1394 O O . ILE B 1 14 ? -9.797 -11.953 23.641 1 31.06 14 ILE B O 1
ATOM 1398 N N . LEU B 1 15 ? -8.406 -11.594 25.141 1 31.88 15 LEU B N 1
ATOM 1399 C CA . LEU B 1 15 ? -7.746 -10.484 24.469 1 31.88 15 LEU B CA 1
ATOM 1400 C C . LEU B 1 15 ? -7.105 -10.938 23.156 1 31.88 15 LEU B C 1
ATOM 1402 O O . LEU B 1 15 ? -6.066 -11.602 23.172 1 31.88 15 LEU B O 1
ATOM 1406 N N . GLY B 1 16 ? -7.766 -11.602 22.438 1 35.97 16 GLY B N 1
ATOM 1407 C CA . GLY B 1 16 ? -7.172 -11.766 21.109 1 35.97 16 GLY B CA 1
ATOM 1408 C C . GLY B 1 16 ? -6.215 -10.648 20.75 1 35.97 16 GLY B C 1
ATOM 1409 O O . GLY B 1 16 ? -6.414 -9.5 21.156 1 35.97 16 GLY B O 1
ATOM 1410 N N . SER B 1 17 ? -4.898 -10.883 20.719 1 40.94 17 SER B N 1
ATOM 1411 C CA . SER B 1 17 ? -3.912 -9.898 20.281 1 40.94 17 SER B CA 1
ATOM 1412 C C . SER B 1 17 ? -4.57 -8.766 19.5 1 40.94 17 SER B C 1
ATOM 1414 O O . SER B 1 17 ? -5.297 -9 18.531 1 40.94 17 SER B O 1
ATOM 1416 N N . ALA B 1 18 ? -5.094 -7.863 20.125 1 41.5 18 ALA B N 1
ATOM 1417 C CA . ALA B 1 18 ? -5.676 -6.664 19.516 1 41.5 18 ALA B CA 1
ATOM 1418 C C . ALA B 1 18 ? -4.926 -6.27 18.25 1 41.5 18 ALA B C 1
ATOM 1420 O O . ALA B 1 18 ? -3.754 -5.895 18.312 1 41.5 18 ALA B O 1
ATOM 1421 N N . GLU B 1 19 ? -5.004 -7.184 17.266 1 50.94 19 GLU B N 1
ATOM 1422 C CA . GLU B 1 19 ? -4.43 -6.984 15.93 1 50.94 19 GLU B CA 1
ATOM 1423 C C . GLU B 1 19 ? -4.336 -5.5 15.586 1 50.94 19 GLU B C 1
ATOM 1425 O O . GLU B 1 19 ? -5.223 -4.719 15.945 1 50.94 19 GLU B O 1
ATOM 1430 N N . ALA B 1 20 ? -3.104 -4.973 15.539 1 58.31 20 ALA B N 1
ATOM 1431 C CA . ALA B 1 20 ? -2.885 -3.619 15.031 1 58.31 20 ALA B CA 1
ATOM 1432 C C . ALA B 1 20 ? -3.889 -3.273 13.938 1 58.31 20 ALA B C 1
ATOM 1434 O O . ALA B 1 20 ? -4.023 -4.008 12.953 1 58.31 20 ALA B O 1
ATOM 1435 N N . LEU B 1 21 ? -4.883 -2.477 14.359 1 78.19 21 LEU B N 1
ATOM 1436 C CA . LEU B 1 21 ? -5.938 -2.117 13.422 1 78.19 21 LEU B CA 1
ATOM 1437 C C . LEU B 1 21 ? -5.699 -0.726 12.844 1 78.19 21 LEU B C 1
ATOM 1439 O O . LEU B 1 21 ? -5.535 0.241 13.594 1 78.19 21 LEU B O 1
ATOM 1443 N N . THR B 1 22 ? -5.121 -0.611 11.641 1 87.62 22 THR B N 1
ATOM 1444 C CA . THR B 1 22 ? -5.078 0.64 10.891 1 87.62 22 THR B CA 1
ATOM 1445 C C . THR B 1 22 ? -6.324 0.795 10.031 1 87.62 22 THR B C 1
ATOM 1447 O O . THR B 1 22 ? -6.688 -0.115 9.281 1 87.62 22 THR B O 1
ATOM 1450 N N . ARG B 1 23 ? -7.047 1.947 10.297 1 92.12 23 ARG B N 1
ATOM 1451 C CA . ARG B 1 23 ? -8.273 2.17 9.531 1 92.12 23 ARG B CA 1
ATOM 1452 C C . ARG B 1 23 ? -8.43 3.641 9.164 1 92.12 23 ARG B C 1
ATOM 1454 O O . ARG B 1 23 ? -7.824 4.512 9.789 1 92.12 23 ARG B O 1
ATOM 1461 N N . TYR B 1 24 ? -9.227 3.916 8.125 1 95.88 24 TYR B N 1
ATOM 1462 C CA . TYR B 1 24 ? -9.664 5.27 7.809 1 95.88 24 TYR B CA 1
ATOM 1463 C C . TYR B 1 24 ? -10.961 5.602 8.531 1 95.88 24 TYR B C 1
ATOM 1465 O O . TYR B 1 24 ? -11.898 4.797 8.547 1 95.88 24 TYR B O 1
ATOM 1473 N N . VAL B 1 25 ? -10.953 6.746 9.109 1 97.31 25 VAL B N 1
ATOM 1474 C CA . VAL B 1 25 ? -12.164 7.223 9.773 1 97.31 25 VAL B CA 1
ATOM 1475 C C . VAL B 1 25 ? -12.648 8.516 9.109 1 97.31 25 VAL B C 1
ATOM 1477 O O . VAL B 1 25 ? -11.875 9.461 8.961 1 97.31 25 VAL B O 1
ATOM 1480 N N . SER B 1 26 ? -13.961 8.516 8.695 1 97.69 26 SER B N 1
ATOM 1481 C CA . SER B 1 26 ? -14.531 9.727 8.117 1 97.69 26 SER B CA 1
ATOM 1482 C C . SER B 1 26 ? -14.523 10.875 9.125 1 97.69 26 SER B C 1
ATOM 1484 O O . SER B 1 26 ? -14.828 10.68 10.305 1 97.69 26 SER B O 1
ATOM 1486 N N . ALA B 1 27 ? -14.102 12.039 8.641 1 98.56 27 ALA B N 1
ATOM 1487 C CA . ALA B 1 27 ? -14.031 13.242 9.461 1 98.56 27 ALA B CA 1
ATOM 1488 C C . ALA B 1 27 ? -14.375 14.484 8.648 1 98.56 27 ALA B C 1
ATOM 1490 O O . ALA B 1 27 ? -14.539 14.406 7.43 1 98.56 27 ALA B O 1
ATOM 1491 N N . HIS B 1 28 ? -14.594 15.617 9.391 1 98.44 28 HIS B N 1
ATOM 1492 C CA . HIS B 1 28 ? -14.898 16.891 8.734 1 98.44 28 HIS B CA 1
ATOM 1493 C C . HIS B 1 28 ? -14.484 18.062 9.609 1 98.44 28 HIS B C 1
ATOM 1495 O O . HIS B 1 28 ? -14.32 17.922 10.82 1 98.44 28 HIS B O 1
ATOM 1501 N N . ALA B 1 29 ? -14.289 19.203 8.906 1 98.25 29 ALA B N 1
ATOM 1502 C CA . ALA B 1 29 ? -14 20.422 9.656 1 98.25 29 ALA B CA 1
ATOM 1503 C C . ALA B 1 29 ? -15.07 20.688 10.711 1 98.25 29 ALA B C 1
ATOM 1505 O O . ALA B 1 29 ? -16.25 20.406 10.484 1 98.25 29 ALA B O 1
ATOM 1506 N N . ASN B 1 30 ? -14.664 21.156 11.82 1 97.31 30 ASN B N 1
ATOM 1507 C CA . ASN B 1 30 ? -15.5 21.5 12.969 1 97.31 30 ASN B CA 1
ATOM 1508 C C . ASN B 1 30 ? -16 20.25 13.68 1 97.31 30 ASN B C 1
ATOM 1510 O O . ASN B 1 30 ? -16.844 20.328 14.578 1 97.31 30 ASN B O 1
ATOM 1514 N N . GLY B 1 31 ? -15.641 19.109 13.18 1 98 31 GLY B N 1
ATOM 1515 C CA . GLY B 1 31 ? -15.82 17.891 13.945 1 98 31 GLY B CA 1
ATOM 1516 C C . GLY B 1 31 ? -14.68 17.625 14.914 1 98 31 GLY B C 1
ATOM 1517 O O . GLY B 1 31 ? -13.758 18.438 15.031 1 98 31 GLY B O 1
ATOM 1518 N N . TYR B 1 32 ? -14.789 16.5 15.648 1 96.81 32 TYR B N 1
ATOM 1519 C CA . TYR B 1 32 ? -13.75 16.141 16.609 1 96.81 32 TYR B CA 1
ATOM 1520 C C . TYR B 1 32 ? -12.805 15.094 16.016 1 96.81 32 TYR B C 1
ATOM 1522 O O . TYR B 1 32 ? -13.234 14.211 15.273 1 96.81 32 TYR B O 1
ATOM 1530 N N . ALA B 1 33 ? -11.547 15.172 16.406 1 96.06 33 ALA B N 1
ATOM 1531 C CA . ALA B 1 33 ? -10.555 14.188 15.984 1 96.06 33 ALA B CA 1
ATOM 1532 C C . ALA B 1 33 ? -10.906 12.805 16.516 1 96.06 33 ALA B C 1
ATOM 1534 O O . ALA B 1 33 ? -11.344 12.664 17.656 1 96.06 33 ALA B O 1
ATOM 1535 N N . PRO B 1 34 ? -10.734 11.789 15.703 1 95.62 34 PRO B N 1
ATOM 1536 C CA . PRO B 1 34 ? -10.984 10.43 16.188 1 95.62 34 PRO B CA 1
ATOM 1537 C C . PRO B 1 34 ? -9.938 9.953 17.188 1 95.62 34 PRO B C 1
ATOM 1539 O O . PRO B 1 34 ? -8.805 10.453 17.188 1 95.62 34 PRO B O 1
ATOM 1542 N N . HIS B 1 35 ? -10.383 8.922 17.938 1 92.62 35 HIS B N 1
ATOM 1543 C CA . HIS B 1 35 ? -9.422 8.242 18.797 1 92.62 35 HIS B CA 1
ATOM 1544 C C . HIS B 1 35 ? -8.352 7.535 17.969 1 92.62 35 HIS B C 1
ATOM 1546 O O . HIS B 1 35 ? -8.656 6.945 16.922 1 92.62 35 HIS B O 1
ATOM 1552 N N . HIS B 1 36 ? -7.094 7.699 18.344 1 94.44 36 HIS B N 1
ATOM 1553 C CA . HIS B 1 36 ? -5.941 7.008 17.781 1 94.44 36 HIS B CA 1
ATOM 1554 C C . HIS B 1 36 ? -5.59 7.566 16.406 1 94.44 36 HIS B C 1
ATOM 1556 O O . HIS B 1 36 ? -5.047 6.848 15.555 1 94.44 36 HIS B O 1
ATOM 1562 N N . GLY B 1 37 ? -6.074 8.773 16.047 1 96.44 37 GLY B N 1
ATOM 1563 C CA . GLY B 1 37 ? -5.57 9.414 14.852 1 96.44 37 GLY B CA 1
ATOM 1564 C C . GLY B 1 37 ? -4.055 9.461 14.789 1 96.44 37 GLY B C 1
ATOM 1565 O O . GLY B 1 37 ? -3.395 9.727 15.797 1 96.44 37 GLY B O 1
ATOM 1566 N N . VAL B 1 38 ? -3.539 9.195 13.625 1 97.06 38 VAL B N 1
ATOM 1567 C CA . VAL B 1 38 ? -2.088 9.188 13.484 1 97.06 38 VAL B CA 1
ATOM 1568 C C . VAL B 1 38 ? -1.572 10.617 13.32 1 97.06 38 VAL B C 1
ATOM 1570 O O . VAL B 1 38 ? -1.813 11.258 12.297 1 97.06 38 VAL B O 1
ATOM 1573 N N . ILE B 1 39 ? -0.857 11.055 14.344 1 97 39 ILE B N 1
ATOM 1574 C CA . ILE B 1 39 ? -0.311 12.406 14.352 1 97 39 ILE B CA 1
ATOM 1575 C C . ILE B 1 39 ? 1.024 12.43 13.609 1 97 39 ILE B C 1
ATOM 1577 O O . ILE B 1 39 ? 1.958 11.711 13.984 1 97 39 ILE B O 1
ATOM 1581 N N . GLY B 1 40 ? 1.063 13.25 12.562 1 97.81 40 GLY B N 1
ATOM 1582 C CA . GLY B 1 40 ? 2.277 13.312 11.766 1 97.81 40 GLY B CA 1
ATOM 1583 C C . GLY B 1 40 ? 3.074 14.586 11.992 1 97.81 40 GLY B C 1
ATOM 1584 O O . GLY B 1 40 ? 4.164 14.75 11.438 1 97.81 40 GLY B O 1
ATOM 1585 N N . GLY B 1 41 ? 2.438 15.469 12.766 1 96.69 41 GLY B N 1
ATOM 1586 C CA . GLY B 1 41 ? 3.143 16.719 13 1 96.69 41 GLY B CA 1
ATOM 1587 C C . GLY B 1 41 ? 2.377 17.672 13.898 1 96.69 41 GLY B C 1
ATOM 1588 O O . GLY B 1 41 ? 1.413 17.281 14.555 1 96.69 41 GLY B O 1
ATOM 1589 N N . TYR B 1 42 ? 3.018 18.906 13.93 1 93.06 42 TYR B N 1
ATOM 1590 C CA . TYR B 1 42 ? 2.467 19.969 14.758 1 93.06 42 TYR B CA 1
ATOM 1591 C C . TYR B 1 42 ? 2.623 21.328 14.086 1 93.06 42 TYR B C 1
ATOM 1593 O O . TYR B 1 42 ? 3.727 21.703 13.688 1 93.06 42 TYR B O 1
ATOM 1601 N N . ASP B 1 43 ? 1.5 21.922 13.898 1 85.88 43 ASP B N 1
ATOM 1602 C CA . ASP B 1 43 ? 1.439 23.281 13.367 1 85.88 43 ASP B CA 1
ATOM 1603 C C . ASP B 1 43 ? 0.35 24.094 14.062 1 85.88 43 ASP B C 1
ATOM 1605 O O . ASP B 1 43 ? -0.699 24.375 13.477 1 85.88 43 ASP B O 1
ATOM 1609 N N . GLY B 1 44 ? 0.608 24.609 15.258 1 86.12 44 GLY B N 1
ATOM 1610 C CA . GLY B 1 44 ? -0.404 25.281 16.062 1 86.12 44 GLY B CA 1
ATOM 1611 C C . GLY B 1 44 ? -1.354 24.312 16.75 1 86.12 44 GLY B C 1
ATOM 1612 O O . GLY B 1 44 ? -2.164 24.703 17.578 1 86.12 44 GLY B O 1
ATOM 1613 N N . GLY B 1 45 ? -1.287 23.172 16.516 1 93.12 45 GLY B N 1
ATOM 1614 C CA . GLY B 1 45 ? -2.02 22.016 17 1 93.12 45 GLY B CA 1
ATOM 1615 C C . GLY B 1 45 ? -1.612 20.719 16.328 1 93.12 45 GLY B C 1
ATOM 1616 O O . GLY B 1 45 ? -0.701 20.703 15.492 1 93.12 45 GLY B O 1
ATOM 1617 N N . HIS B 1 46 ? -2.232 19.672 16.719 1 95.81 46 HIS B N 1
ATOM 1618 C CA . HIS B 1 46 ? -1.941 18.391 16.078 1 95.81 46 HIS B CA 1
ATOM 1619 C C . HIS B 1 46 ? -2.268 18.438 14.586 1 95.81 46 HIS B C 1
ATOM 1621 O O . HIS B 1 46 ? -3.279 19.016 14.18 1 95.81 46 HIS B O 1
ATOM 1627 N N . SER B 1 47 ? -1.408 17.875 13.852 1 97.38 47 SER B N 1
ATOM 1628 C CA . SER B 1 47 ? -1.654 17.625 12.438 1 97.38 47 SER B CA 1
ATOM 1629 C C . SER B 1 47 ? -1.7 16.125 12.141 1 97.38 47 SER B C 1
ATOM 1631 O O . SER B 1 47 ? -0.701 15.43 12.312 1 97.38 47 SER B O 1
ATOM 1633 N N . TYR B 1 48 ? -2.811 15.695 11.68 1 98.25 48 TYR B N 1
ATOM 1634 C CA . TYR B 1 48 ? -3.045 14.273 11.438 1 98.25 48 TYR B CA 1
ATOM 1635 C C . TYR B 1 48 ? -2.777 13.922 9.977 1 98.25 48 TYR B C 1
ATOM 1637 O O . TYR B 1 48 ? -2.988 14.742 9.086 1 98.25 48 TYR B O 1
ATOM 1645 N N . HIS B 1 49 ? -2.299 12.625 9.773 1 98.69 49 HIS B N 1
ATOM 1646 C CA . HIS B 1 49 ? -2.361 12.07 8.422 1 98.69 49 HIS B CA 1
ATOM 1647 C C . HIS B 1 49 ? -3.805 11.898 7.965 1 98.69 49 HIS B C 1
ATOM 1649 O O . HIS B 1 49 ? -4.578 11.18 8.594 1 98.69 49 HIS B O 1
ATOM 1655 N N . ALA B 1 50 ? -4.102 12.578 6.887 1 98.75 50 ALA B N 1
ATOM 1656 C CA . ALA B 1 50 ? -5.449 12.555 6.324 1 98.75 50 ALA B CA 1
ATOM 1657 C C . ALA B 1 50 ? -5.406 12.406 4.805 1 98.75 50 ALA B C 1
ATOM 1659 O O . ALA B 1 50 ? -4.34 12.5 4.195 1 98.75 50 ALA B O 1
ATOM 1660 N N . ARG B 1 51 ? -6.559 12.07 4.23 1 98 51 ARG B N 1
ATOM 1661 C CA . ARG B 1 51 ? -6.711 12.039 2.781 1 98 51 ARG B CA 1
ATOM 1662 C C . ARG B 1 51 ? -8.102 12.5 2.369 1 98 51 ARG B C 1
ATOM 1664 O O . ARG B 1 51 ? -9.047 12.43 3.162 1 98 51 ARG B O 1
ATOM 1671 N N . ALA B 1 52 ? -8.141 13 1.212 1 98.12 52 ALA B N 1
ATOM 1672 C CA . ALA B 1 52 ? -9.414 13.445 0.651 1 98.12 52 ALA B CA 1
ATOM 1673 C C . ALA B 1 52 ? -9.438 13.258 -0.863 1 98.12 52 ALA B C 1
ATOM 1675 O O . ALA B 1 52 ? -8.398 13.055 -1.488 1 98.12 52 ALA B O 1
ATOM 1676 N N . VAL B 1 53 ? -10.656 13.281 -1.367 1 95.88 53 VAL B N 1
ATOM 1677 C CA . VAL B 1 53 ? -10.812 13.156 -2.812 1 95.88 53 VAL B CA 1
ATOM 1678 C C . VAL B 1 53 ? -10.656 14.523 -3.475 1 95.88 53 VAL B C 1
ATOM 1680 O O . VAL B 1 53 ? -11.398 15.453 -3.17 1 95.88 53 VAL B O 1
ATOM 1683 N N . VAL B 1 54 ? -9.703 14.625 -4.227 1 95.12 54 VAL B N 1
ATOM 1684 C CA . VAL B 1 54 ? -9.461 15.789 -5.074 1 95.12 54 VAL B CA 1
ATOM 1685 C C . VAL B 1 54 ? -9.398 15.352 -6.539 1 95.12 54 VAL B C 1
ATOM 1687 O O . VAL B 1 54 ? -8.609 14.477 -6.898 1 95.12 54 VAL B O 1
ATOM 1690 N N . ASP B 1 55 ? -10.289 15.945 -7.402 1 91.69 55 ASP B N 1
ATOM 1691 C CA . ASP B 1 55 ? -10.383 15.594 -8.812 1 91.69 55 ASP B CA 1
ATOM 1692 C C . ASP B 1 55 ? -10.586 14.086 -8.992 1 91.69 55 ASP B C 1
ATOM 1694 O O . ASP B 1 55 ? -9.898 13.461 -9.805 1 91.69 55 ASP B O 1
ATOM 1698 N N . GLY B 1 56 ? -11.297 13.562 -8.094 1 90.19 56 GLY B N 1
ATOM 1699 C CA . GLY B 1 56 ? -11.719 12.18 -8.234 1 90.19 56 GLY B CA 1
ATOM 1700 C C . GLY B 1 56 ? -10.711 11.188 -7.688 1 90.19 56 GLY B C 1
ATOM 1701 O O . GLY B 1 56 ? -10.891 9.977 -7.824 1 90.19 56 GLY B O 1
ATOM 1702 N N . LYS B 1 57 ? -9.656 11.703 -7.043 1 90.31 57 LYS B N 1
ATOM 1703 C CA . LYS B 1 57 ? -8.586 10.844 -6.543 1 90.31 57 LYS B CA 1
ATOM 1704 C C . LYS B 1 57 ? -8.367 11.047 -5.047 1 90.31 57 LYS B C 1
ATOM 1706 O O . LYS B 1 57 ? -8.414 12.172 -4.555 1 90.31 57 LYS B O 1
ATOM 1711 N N . TRP B 1 58 ? -8.172 9.906 -4.391 1 92.56 58 TRP B N 1
ATOM 1712 C CA . TRP B 1 58 ? -7.738 10.031 -3.004 1 92.56 58 TRP B CA 1
ATOM 1713 C C . TRP B 1 58 ? -6.297 10.523 -2.93 1 92.56 58 TRP B C 1
ATOM 1715 O O . TRP B 1 58 ? -5.402 9.945 -3.559 1 92.56 58 TRP B O 1
ATOM 1725 N N . VAL B 1 59 ? -6.105 11.562 -2.193 1 96.56 59 VAL B N 1
ATOM 1726 C CA . VAL B 1 59 ? -4.789 12.18 -2.078 1 96.56 59 VAL B CA 1
ATOM 1727 C C . VAL B 1 59 ? -4.465 12.438 -0.609 1 96.56 59 VAL B C 1
ATOM 1729 O O . VAL B 1 59 ? -5.254 13.062 0.106 1 96.56 59 VAL B O 1
ATOM 1732 N N . PRO B 1 60 ? -3.277 12.031 -0.175 1 98.25 60 PRO B N 1
ATOM 1733 C CA . PRO B 1 60 ? -2.877 12.297 1.208 1 98.25 60 PRO B CA 1
ATOM 1734 C C . PRO B 1 60 ? -2.545 13.766 1.452 1 98.25 60 PRO B C 1
ATOM 1736 O O . PRO B 1 60 ? -2.115 14.469 0.533 1 98.25 60 PRO B O 1
ATOM 1739 N N . GLY B 1 61 ? -2.791 14.164 2.682 1 98.62 61 GLY B N 1
ATOM 1740 C CA . GLY B 1 61 ? -2.447 15.477 3.207 1 98.62 61 GLY B CA 1
ATOM 1741 C C . GLY B 1 61 ? -2.539 15.555 4.719 1 98.62 61 GLY B C 1
ATOM 1742 O O . GLY B 1 61 ? -2.117 14.633 5.422 1 98.62 61 GLY B O 1
ATOM 1743 N N . LYS B 1 62 ? -2.951 16.75 5.168 1 98.69 62 LYS B N 1
ATOM 1744 C CA . LYS B 1 62 ? -2.998 16.953 6.613 1 98.69 62 LYS B CA 1
ATOM 1745 C C . LYS B 1 62 ? -4.371 17.453 7.051 1 98.69 62 LYS B C 1
ATOM 1747 O O . LYS B 1 62 ? -5.039 18.188 6.316 1 98.69 62 LYS B O 1
ATOM 1752 N N . ALA B 1 63 ? -4.77 16.984 8.203 1 98.5 63 ALA B N 1
ATOM 1753 C CA . ALA B 1 63 ? -5.891 17.594 8.922 1 98.5 63 ALA B CA 1
ATOM 1754 C C . ALA B 1 63 ? -5.445 18.156 10.266 1 98.5 63 ALA B C 1
ATOM 1756 O O . ALA B 1 63 ? -5.043 17.406 11.156 1 98.5 63 ALA B O 1
ATOM 1757 N N . GLY B 1 64 ? -5.543 19.422 10.367 1 97.38 64 GLY B N 1
ATOM 1758 C CA . GLY B 1 64 ? -5.18 20.062 11.617 1 97.38 64 GLY B CA 1
ATOM 1759 C C . GLY B 1 64 ? -6.324 20.125 12.609 1 97.38 64 GLY B C 1
ATOM 1760 O O . GLY B 1 64 ? -7.484 19.938 12.242 1 97.38 64 GLY B O 1
ATOM 1761 N N . ALA B 1 65 ? -5.906 20.359 13.82 1 96.38 65 ALA B N 1
ATOM 1762 C CA . ALA B 1 65 ? -6.895 20.562 14.875 1 96.38 65 ALA B CA 1
ATOM 1763 C C . ALA B 1 65 ? -6.512 21.766 15.75 1 96.38 65 ALA B C 1
ATOM 1765 O O . ALA B 1 65 ? -5.328 21.984 16.016 1 96.38 65 ALA B O 1
ATOM 1766 N N . TYR B 1 66 ? -7.539 22.469 16.172 1 92.94 66 TYR B N 1
ATOM 1767 C CA . TYR B 1 66 ? -7.348 23.469 17.203 1 92.94 66 TYR B CA 1
ATOM 1768 C C . TYR B 1 66 ? -7.008 22.828 18.531 1 92.94 66 TYR B C 1
ATOM 1770 O O . TYR B 1 66 ? -7.23 21.625 18.734 1 92.94 66 TYR B O 1
ATOM 1778 N N . PRO B 1 67 ? -6.465 23.656 19.438 1 88.19 67 PRO B N 1
ATOM 1779 C CA . PRO B 1 67 ? -6.125 23.125 20.766 1 88.19 67 PRO B CA 1
ATOM 1780 C C . PRO B 1 67 ? -7.336 22.531 21.484 1 88.19 67 PRO B C 1
ATOM 1782 O O . PRO B 1 67 ? -7.188 21.625 22.312 1 88.19 67 PRO B O 1
ATOM 1785 N N . ASN B 1 68 ? -8.484 22.953 21.156 1 88.06 68 ASN B N 1
ATOM 1786 C CA . ASN B 1 68 ? -9.688 22.438 21.812 1 88.06 68 ASN B CA 1
ATOM 1787 C C . ASN B 1 68 ? -10.141 21.125 21.203 1 88.06 68 ASN B C 1
ATOM 1789 O O . ASN B 1 68 ? -11.156 20.547 21.625 1 88.06 68 ASN B O 1
ATOM 1793 N N . GLY B 1 69 ? -9.5 20.688 20.125 1 89.12 69 GLY B N 1
ATOM 1794 C CA . GLY B 1 69 ? -9.773 19.375 19.547 1 89.12 69 GLY B CA 1
ATOM 1795 C C . GLY B 1 69 ? -10.602 19.438 18.281 1 89.12 69 GLY B C 1
ATOM 1796 O O . GLY B 1 69 ? -10.758 18.438 17.594 1 89.12 69 GLY B O 1
ATOM 1797 N N . LEU B 1 70 ? -11.039 20.625 17.984 1 95.88 70 LEU B N 1
ATOM 1798 C CA . LEU B 1 70 ? -11.859 20.766 16.781 1 95.88 70 LEU B CA 1
ATOM 1799 C C . LEU B 1 70 ? -10.984 20.734 15.539 1 95.88 70 LEU B C 1
ATOM 1801 O O . LEU B 1 70 ? -9.953 21.406 15.477 1 95.88 70 LEU B O 1
ATOM 1805 N N . LEU B 1 71 ? -11.508 19.938 14.602 1 98.06 71 LEU B N 1
ATOM 1806 C CA . LEU B 1 71 ? -10.758 19.781 13.359 1 98.06 71 LEU B CA 1
ATOM 1807 C C . LEU B 1 71 ? -10.977 20.969 12.438 1 98.06 71 LEU B C 1
ATOM 1809 O O . LEU B 1 71 ? -12.031 21.609 12.484 1 98.06 71 LEU B O 1
ATOM 1813 N N . VAL B 1 72 ? -9.977 21.25 11.664 1 97.38 72 VAL B N 1
ATOM 1814 C CA . VAL B 1 72 ? -10.094 22.234 10.594 1 97.38 72 VAL B CA 1
ATOM 1815 C C . VAL B 1 72 ? -10.164 21.531 9.242 1 97.38 72 VAL B C 1
ATOM 1817 O O . VAL B 1 72 ? -10.133 20.312 9.172 1 97.38 72 VAL B O 1
ATOM 1820 N N . LYS B 1 73 ? -10.383 22.344 8.18 1 98.19 73 LYS B N 1
ATOM 1821 C CA . LYS B 1 73 ? -10.359 21.75 6.852 1 98.19 73 LYS B CA 1
ATOM 1822 C C . LYS B 1 73 ? -9.016 21.078 6.574 1 98.19 73 LYS B C 1
ATOM 1824 O O . LYS B 1 73 ? -7.965 21.594 6.961 1 98.19 73 LYS B O 1
ATOM 1829 N N . ALA B 1 74 ? -9.094 19.922 5.883 1 98.62 74 ALA B N 1
ATOM 1830 C CA . ALA B 1 74 ? -7.855 19.234 5.516 1 98.62 74 ALA B CA 1
ATOM 1831 C C . ALA B 1 74 ? -7.121 19.984 4.406 1 98.62 74 ALA B C 1
ATOM 1833 O O . ALA B 1 74 ? -7.742 20.469 3.455 1 98.62 74 ALA B O 1
ATOM 1834 N N . GLY B 1 75 ? -5.844 20.156 4.59 1 98.56 75 GLY B N 1
ATOM 1835 C CA . GLY B 1 75 ? -4.988 20.703 3.543 1 98.56 75 GLY B CA 1
ATOM 1836 C C . GLY B 1 75 ? -4.355 19.625 2.676 1 98.56 75 GLY B C 1
ATOM 1837 O O . GLY B 1 75 ? -3.449 18.922 3.117 1 98.56 75 GLY B O 1
ATOM 1838 N N . ILE B 1 76 ? -4.812 19.516 1.38 1 98.75 76 ILE B N 1
ATOM 1839 C CA . ILE B 1 76 ? -4.332 18.484 0.456 1 98.75 76 ILE B CA 1
ATOM 1840 C C . ILE B 1 76 ? -3.449 19.125 -0.61 1 98.75 76 ILE B C 1
ATOM 1842 O O . ILE B 1 76 ? -3.893 20.016 -1.337 1 98.75 76 ILE B O 1
ATOM 1846 N N . PRO B 1 77 ? -2.189 18.688 -0.639 1 98.38 77 PRO B N 1
ATOM 1847 C CA . PRO B 1 77 ? -1.333 19.203 -1.71 1 98.38 77 PRO B CA 1
ATOM 1848 C C . PRO B 1 77 ? -1.612 18.547 -3.059 1 98.38 77 PRO B C 1
ATOM 1850 O O . PRO B 1 77 ? -1.485 17.328 -3.191 1 98.38 77 PRO B O 1
ATOM 1853 N N . TYR B 1 78 ? -1.962 19.344 -4.023 1 97.5 78 TYR B N 1
ATOM 1854 C CA . TYR B 1 78 ? -2.307 18.812 -5.336 1 97.5 78 TYR B CA 1
ATOM 1855 C C . TYR B 1 78 ? -2.248 19.891 -6.402 1 97.5 78 TYR B C 1
ATOM 1857 O O . TYR B 1 78 ? -2.809 20.984 -6.227 1 97.5 78 TYR B O 1
ATOM 1865 N N . GLY B 1 79 ? -1.563 19.531 -7.441 1 95.81 79 GLY B N 1
ATOM 1866 C CA . GLY B 1 79 ? -1.527 20.438 -8.586 1 95.81 79 GLY B CA 1
ATOM 1867 C C . GLY B 1 79 ? -0.881 21.766 -8.273 1 95.81 79 GLY B C 1
ATOM 1868 O O . GLY B 1 79 ? -1.283 22.812 -8.812 1 95.81 79 GLY B O 1
ATOM 1869 N N . GLY B 1 80 ? -0.07 21.781 -7.379 1 96.5 80 GLY B N 1
ATOM 1870 C CA . GLY B 1 80 ? 0.68 23 -7.082 1 96.5 80 GLY B CA 1
ATOM 1871 C C . GLY B 1 80 ? 0.003 23.891 -6.051 1 96.5 80 GLY B C 1
ATOM 1872 O O . GLY B 1 80 ? 0.531 24.938 -5.688 1 96.5 80 GLY B O 1
ATOM 1873 N N . ALA B 1 81 ? -1.116 23.422 -5.562 1 97.94 81 ALA B N 1
ATOM 1874 C CA . ALA B 1 81 ? -1.883 24.234 -4.617 1 97.94 81 ALA B CA 1
ATOM 1875 C C . ALA B 1 81 ? -2.291 23.422 -3.396 1 97.94 81 ALA B C 1
ATOM 1877 O O . ALA B 1 81 ? -2.252 22.188 -3.428 1 97.94 81 ALA B O 1
ATOM 1878 N N . GLU B 1 82 ? -2.57 24.125 -2.385 1 98.19 82 GLU B N 1
ATOM 1879 C CA . GLU B 1 82 ? -3.254 23.516 -1.242 1 98.19 82 GLU B CA 1
ATOM 1880 C C . GLU B 1 82 ? -4.77 23.547 -1.427 1 98.19 82 GLU B C 1
ATOM 1882 O O . GLU B 1 82 ? -5.355 24.625 -1.606 1 98.19 82 GLU B O 1
ATOM 1887 N N . HIS B 1 83 ? -5.391 22.438 -1.435 1 98.62 83 HIS B N 1
ATOM 1888 C CA . HIS B 1 83 ? -6.844 22.312 -1.438 1 98.62 83 HIS B CA 1
ATOM 1889 C C . HIS B 1 83 ? -7.383 22.125 -0.024 1 98.62 83 HIS B C 1
ATOM 1891 O O . HIS B 1 83 ? -6.969 21.188 0.68 1 98.62 83 HIS B O 1
ATOM 1897 N N . ARG B 1 84 ? -8.227 22.969 0.419 1 98.62 84 ARG B N 1
ATOM 1898 C CA . ARG B 1 84 ? -8.844 22.891 1.74 1 98.62 84 ARG B CA 1
ATOM 1899 C C . ARG B 1 84 ? -10.164 22.125 1.687 1 98.62 84 ARG B C 1
ATOM 1901 O O . ARG B 1 84 ? -11.164 22.641 1.17 1 98.62 84 ARG B O 1
ATOM 1908 N N . MET B 1 85 ? -10.172 20.938 2.232 1 98.69 85 MET B N 1
ATOM 1909 C CA . MET B 1 85 ? -11.289 20.016 2.045 1 98.69 85 MET B CA 1
ATOM 1910 C C . MET B 1 85 ? -12.141 19.938 3.309 1 98.69 85 MET B C 1
ATOM 1912 O O . MET B 1 85 ? -11.617 19.688 4.398 1 98.69 85 MET B O 1
ATOM 1916 N N . GLN B 1 86 ? -13.477 20.078 3.146 1 98.69 86 GLN B N 1
ATOM 1917 C CA . GLN B 1 86 ? -14.422 20.016 4.262 1 98.69 86 GLN B CA 1
ATOM 1918 C C . GLN B 1 86 ? -14.547 18.594 4.801 1 98.69 86 GLN B C 1
ATOM 1920 O O . GLN B 1 86 ? -14.688 18.391 6.012 1 98.69 86 GLN B O 1
ATOM 1925 N N . ASN B 1 87 ? -14.641 17.672 3.852 1 98.56 87 ASN B N 1
ATOM 1926 C CA . ASN B 1 87 ? -14.789 16.25 4.176 1 98.56 87 ASN B CA 1
ATOM 1927 C C . ASN B 1 87 ? -13.539 15.461 3.801 1 98.56 87 ASN B C 1
ATOM 1929 O O . ASN B 1 87 ? -12.945 15.688 2.744 1 98.56 87 ASN B O 1
ATOM 1933 N N . TYR B 1 88 ? -13.102 14.648 4.684 1 98.62 88 TYR B N 1
ATOM 1934 C CA . TYR B 1 88 ? -11.891 13.867 4.492 1 98.62 88 TYR B CA 1
ATOM 1935 C C . TYR B 1 88 ? -11.883 12.641 5.395 1 98.62 88 TYR B C 1
ATOM 1937 O O . TYR B 1 88 ? -12.867 12.352 6.07 1 98.62 88 TYR B O 1
ATOM 1945 N N . GLU B 1 89 ? -10.859 11.812 5.27 1 98.19 89 GLU B N 1
ATOM 1946 C CA . GLU B 1 89 ? -10.609 10.68 6.164 1 98.19 89 GLU B CA 1
ATOM 1947 C C . GLU B 1 89 ? -9.305 10.859 6.934 1 98.19 89 GLU B C 1
ATOM 1949 O O . GLU B 1 89 ? -8.312 11.344 6.379 1 98.19 89 GLU B O 1
ATOM 1954 N N . ILE B 1 90 ? -9.359 10.492 8.211 1 98.5 90 ILE B N 1
ATOM 1955 C CA . ILE B 1 90 ? -8.148 10.484 9.023 1 98.5 90 ILE B CA 1
ATOM 1956 C C . ILE B 1 90 ? -7.672 9.047 9.234 1 98.5 90 ILE B C 1
ATOM 1958 O O . ILE B 1 90 ? -8.477 8.156 9.492 1 98.5 90 ILE B O 1
ATOM 1962 N N . LEU B 1 91 ? -6.371 8.867 9.055 1 97.69 91 LEU B N 1
ATOM 1963 C CA . LEU B 1 91 ? -5.766 7.578 9.352 1 97.69 91 LEU B CA 1
ATOM 1964 C C . LEU B 1 91 ? -5.684 7.352 10.859 1 97.69 91 LEU B C 1
ATOM 1966 O O . LEU B 1 91 ? -5.211 8.219 11.594 1 97.69 91 LEU B O 1
ATOM 1970 N N . THR B 1 92 ? -6.172 6.18 11.328 1 96.44 92 THR B N 1
ATOM 1971 C CA . THR B 1 92 ? -6.051 5.805 12.734 1 96.44 92 THR B CA 1
ATOM 1972 C C . THR B 1 92 ? -5.297 4.484 12.883 1 96.44 92 THR B C 1
ATOM 1974 O O . THR B 1 92 ? -5.305 3.656 11.969 1 96.44 92 THR B O 1
ATOM 1977 N N . SER B 1 93 ? -4.605 4.391 13.93 1 93.19 93 SER B N 1
ATOM 1978 C CA . SER B 1 93 ? -3.863 3.168 14.211 1 93.19 93 SER B CA 1
ATOM 1979 C C . SER B 1 93 ? -3.699 2.955 15.711 1 93.19 93 SER B C 1
ATOM 1981 O O . SER B 1 93 ? -3.41 3.9 16.453 1 93.19 93 SER B O 1
ATOM 1983 N N . THR B 1 94 ? -3.822 1.702 16.141 1 89.25 94 THR B N 1
ATOM 1984 C CA . THR B 1 94 ? -3.672 1.377 17.547 1 89.25 94 THR B CA 1
ATOM 1985 C C . THR B 1 94 ? -2.232 0.981 17.859 1 89.25 94 THR B C 1
ATOM 1987 O O . THR B 1 94 ? -1.906 0.655 19 1 89.25 94 THR B O 1
ATOM 1990 N N . THR B 1 95 ? -1.44 1.02 16.844 1 83.38 95 THR B N 1
ATOM 1991 C CA . THR B 1 95 ? -0.045 0.644 17.047 1 83.38 95 THR B CA 1
ATOM 1992 C C . THR B 1 95 ? 0.867 1.859 16.906 1 83.38 95 THR B C 1
ATOM 1994 O O . THR B 1 95 ? 0.42 2.934 16.5 1 83.38 95 THR B O 1
ATOM 1997 N N . THR B 1 96 ? 2.082 1.629 17.359 1 83.12 96 THR B N 1
ATOM 1998 C CA . THR B 1 96 ? 3.066 2.695 17.219 1 83.12 96 THR B CA 1
ATOM 1999 C C . THR B 1 96 ? 3.385 2.947 15.758 1 83.12 96 THR B C 1
ATOM 2001 O O . THR B 1 96 ? 3.338 2.027 14.938 1 83.12 96 THR B O 1
ATOM 2004 N N . HIS B 1 97 ? 3.654 4.23 15.508 1 86.81 97 HIS B N 1
ATOM 2005 C CA . HIS B 1 97 ? 3.957 4.621 14.133 1 86.81 97 HIS B CA 1
ATOM 2006 C C . HIS B 1 97 ? 5.461 4.641 13.891 1 86.81 97 HIS B C 1
ATOM 2008 O O . HIS B 1 97 ? 6.227 5.133 14.719 1 86.81 97 HIS B O 1
ATOM 2014 N N . ARG B 1 98 ? 5.801 4.027 12.844 1 92.12 98 ARG B N 1
ATOM 2015 C CA . ARG B 1 98 ? 7.191 4.078 12.406 1 92.12 98 ARG B CA 1
ATOM 2016 C C . ARG B 1 98 ? 7.316 4.797 11.062 1 92.12 98 ARG B C 1
ATOM 2018 O O . ARG B 1 98 ? 6.387 4.773 10.25 1 92.12 98 ARG B O 1
ATOM 2025 N N . TYR B 1 99 ? 8.453 5.477 10.961 1 96.94 99 TYR B N 1
ATOM 2026 C CA . TYR B 1 99 ? 8.758 6.18 9.719 1 96.94 99 TYR B CA 1
ATOM 2027 C C . TYR B 1 99 ? 10.117 5.75 9.164 1 96.94 99 TYR B C 1
ATOM 2029 O O . TYR B 1 99 ? 11.008 5.355 9.93 1 96.94 99 TYR B O 1
ATOM 2037 N N . GLN B 1 100 ? 10.219 5.812 7.91 1 97.12 100 GLN B N 1
ATOM 2038 C CA . GLN B 1 100 ? 11.516 5.633 7.262 1 97.12 100 GLN B CA 1
ATOM 2039 C C . GLN B 1 100 ? 11.93 6.895 6.512 1 97.12 100 GLN B C 1
ATOM 2041 O O . GLN B 1 100 ? 11.156 7.438 5.723 1 97.12 100 GLN B O 1
ATOM 2046 N N . LYS B 1 101 ? 13.156 7.328 6.809 1 98.25 101 LYS B N 1
ATOM 2047 C CA . LYS B 1 101 ? 13.703 8.453 6.059 1 98.25 101 LYS B CA 1
ATOM 2048 C C . LYS B 1 101 ? 13.93 8.086 4.598 1 98.25 101 LYS B C 1
ATOM 2050 O O . LYS B 1 101 ? 14.508 7.035 4.301 1 98.25 101 LYS B O 1
ATOM 2055 N N . MET B 1 102 ? 13.367 8.93 3.744 1 98.38 102 MET B N 1
ATOM 2056 C CA . MET B 1 102 ? 13.469 8.703 2.305 1 98.38 102 MET B CA 1
ATOM 2057 C C . MET B 1 102 ? 13.875 9.977 1.581 1 98.38 102 MET B C 1
ATOM 2059 O O . MET B 1 102 ? 13.836 11.062 2.162 1 98.38 102 MET B O 1
ATOM 2063 N N . LYS B 1 103 ? 14.305 9.812 0.344 1 98.5 103 LYS B N 1
ATOM 2064 C CA . LYS B 1 103 ? 14.562 10.961 -0.525 1 98.5 103 LYS B CA 1
ATOM 2065 C C . LYS B 1 103 ? 14.086 10.688 -1.949 1 98.5 103 LYS B C 1
ATOM 2067 O O . LYS B 1 103 ? 13.789 9.547 -2.303 1 98.5 103 LYS B O 1
ATOM 2072 N N . THR B 1 104 ? 14 11.789 -2.701 1 98.19 104 THR B N 1
ATOM 2073 C CA . THR B 1 104 ? 13.656 11.672 -4.117 1 98.19 104 THR B CA 1
ATOM 2074 C C . THR B 1 104 ? 14.57 10.664 -4.812 1 98.19 104 THR B C 1
ATOM 2076 O O . THR B 1 104 ? 15.781 10.656 -4.586 1 98.19 104 THR B O 1
ATOM 2079 N N . GLY B 1 105 ? 13.914 9.781 -5.586 1 97.56 105 GLY B N 1
ATOM 2080 C CA . GLY B 1 105 ? 14.672 8.797 -6.332 1 97.56 105 GLY B CA 1
ATOM 2081 C C . GLY B 1 105 ? 14.688 7.43 -5.672 1 97.56 105 GLY B C 1
ATOM 2082 O O . GLY B 1 105 ? 14.984 6.422 -6.32 1 97.56 105 GLY B O 1
ATOM 2083 N N . ASP B 1 106 ? 14.422 7.375 -4.363 1 97.56 106 ASP B N 1
ATOM 2084 C CA . ASP B 1 106 ? 14.398 6.102 -3.652 1 97.56 106 ASP B CA 1
ATOM 2085 C C . ASP B 1 106 ? 13.219 5.238 -4.109 1 97.56 106 ASP B C 1
ATOM 2087 O O . ASP B 1 106 ? 12.188 5.762 -4.539 1 97.56 106 ASP B O 1
ATOM 2091 N N . ARG B 1 107 ? 13.375 3.895 -4.043 1 94 107 ARG B N 1
ATOM 2092 C CA . ARG B 1 107 ? 12.219 3.004 -4.086 1 94 107 ARG B CA 1
ATOM 2093 C C . ARG B 1 107 ? 11.43 3.062 -2.783 1 94 107 ARG B C 1
ATOM 2095 O O . ARG B 1 107 ? 12.016 3.021 -1.697 1 94 107 ARG B O 1
ATOM 2102 N N . PRO B 1 108 ? 10.18 3.219 -2.951 1 94.81 108 PRO B N 1
ATOM 2103 C CA . PRO B 1 108 ? 9.414 3.225 -1.703 1 94.81 108 PRO B CA 1
ATOM 2104 C C . PRO B 1 108 ? 9.594 1.944 -0.891 1 94.81 108 PRO B C 1
ATOM 2106 O O . PRO B 1 108 ? 9.836 0.876 -1.462 1 94.81 108 PRO B O 1
ATOM 2109 N N . PRO B 1 109 ? 9.492 2.09 0.43 1 93.62 109 PRO B N 1
ATOM 2110 C CA . PRO B 1 109 ? 9.484 0.868 1.238 1 93.62 109 PRO B CA 1
ATOM 2111 C C . PRO B 1 109 ? 8.258 -0.002 0.977 1 93.62 109 PRO B C 1
ATOM 2113 O O . PRO B 1 109 ? 7.16 0.52 0.764 1 93.62 109 PRO B O 1
ATOM 2116 N N . VAL B 1 110 ? 8.398 -1.318 1.064 1 90.44 110 VAL B N 1
ATOM 2117 C CA . VAL B 1 110 ? 7.324 -2.264 0.771 1 90.44 110 VAL B CA 1
ATOM 2118 C C . VAL B 1 110 ? 6.184 -2.072 1.768 1 90.44 110 VAL B C 1
ATOM 2120 O O . VAL B 1 110 ? 5.012 -2.229 1.415 1 90.44 110 VAL B O 1
ATOM 2123 N N . ASN B 1 111 ? 6.574 -1.703 2.984 1 91.56 111 ASN B N 1
ATOM 2124 C CA . ASN B 1 111 ? 5.547 -1.585 4.012 1 91.56 111 ASN B CA 1
ATOM 2125 C C . ASN B 1 111 ? 5.105 -0.136 4.203 1 91.56 111 ASN B C 1
ATOM 2127 O O . ASN B 1 111 ? 4.523 0.211 5.23 1 91.56 111 ASN B O 1
ATOM 2131 N N . GLY B 1 112 ? 5.453 0.73 3.23 1 94.31 112 GLY B N 1
ATOM 2132 C CA . GLY B 1 112 ? 4.898 2.074 3.268 1 94.31 112 GLY B CA 1
ATOM 2133 C C . GLY B 1 112 ? 3.387 2.1 3.15 1 94.31 112 GLY B C 1
ATOM 2134 O O . GLY B 1 112 ? 2.807 1.329 2.383 1 94.31 112 GLY B O 1
ATOM 2135 N N . ILE B 1 113 ? 2.779 2.996 3.854 1 95.12 113 ILE B N 1
ATOM 2136 C CA . ILE B 1 113 ? 1.322 3.055 3.812 1 95.12 113 ILE B CA 1
ATOM 2137 C C . ILE B 1 113 ? 0.875 3.93 2.643 1 95.12 113 ILE B C 1
ATOM 2139 O O . ILE B 1 113 ? 1.16 5.129 2.611 1 95.12 113 ILE B O 1
ATOM 2143 N N . VAL B 1 114 ? 0.179 3.275 1.741 1 94.31 114 VAL B N 1
ATOM 2144 C CA . VAL B 1 114 ? -0.35 3.967 0.57 1 94.31 114 VAL B CA 1
ATOM 2145 C C . VAL B 1 114 ? -1.711 4.574 0.899 1 94.31 114 VAL B C 1
ATOM 2147 O O . VAL B 1 114 ? -2.615 3.875 1.36 1 94.31 114 VAL B O 1
ATOM 2150 N N . GLY B 1 115 ? -1.811 5.871 0.634 1 95.25 115 GLY B N 1
ATOM 2151 C CA . GLY B 1 115 ? -3.051 6.551 0.974 1 95.25 115 GLY B CA 1
ATOM 2152 C C . GLY B 1 115 ? -3.846 6.984 -0.243 1 95.25 115 GLY B C 1
ATOM 2153 O O . GLY B 1 115 ? -4.973 7.469 -0.115 1 95.25 115 GLY B O 1
ATOM 2154 N N . GLY B 1 116 ? -3.203 6.809 -1.396 1 92.31 116 GLY B N 1
ATOM 2155 C CA . GLY B 1 116 ? -3.895 7.258 -2.594 1 92.31 116 GLY B CA 1
ATOM 2156 C C . GLY B 1 116 ? -3.105 7.012 -3.865 1 92.31 116 GLY B C 1
ATOM 2157 O O . GLY B 1 116 ? -2.176 6.199 -3.879 1 92.31 116 GLY B O 1
ATOM 2158 N N . TYR B 1 117 ? -3.646 7.676 -4.922 1 85.69 117 TYR B N 1
ATOM 2159 C CA . TYR B 1 117 ? -3.072 7.555 -6.258 1 85.69 117 TYR B CA 1
ATOM 2160 C C . TYR B 1 117 ? -3.225 8.852 -7.039 1 85.69 117 TYR B C 1
ATOM 2162 O O . TYR B 1 117 ? -4.332 9.383 -7.164 1 85.69 117 TYR B O 1
ATOM 2170 N N . ASP B 1 118 ? -2.154 9.359 -7.465 1 81.5 118 ASP B N 1
ATOM 2171 C CA . ASP B 1 118 ? -2.102 10.539 -8.32 1 81.5 118 ASP B CA 1
ATOM 2172 C C . ASP B 1 118 ? -1.051 10.375 -9.414 1 81.5 118 ASP B C 1
ATOM 2174 O O . ASP B 1 118 ? 0.012 11 -9.359 1 81.5 118 ASP B O 1
ATOM 2178 N N . GLY B 1 119 ? -1.378 9.57 -10.477 1 78.06 119 GLY B N 1
ATOM 2179 C CA . GLY B 1 119 ? -0.378 9.227 -11.477 1 78.06 119 GLY B CA 1
ATOM 2180 C C . GLY B 1 119 ? 0.555 8.117 -11.039 1 78.06 119 G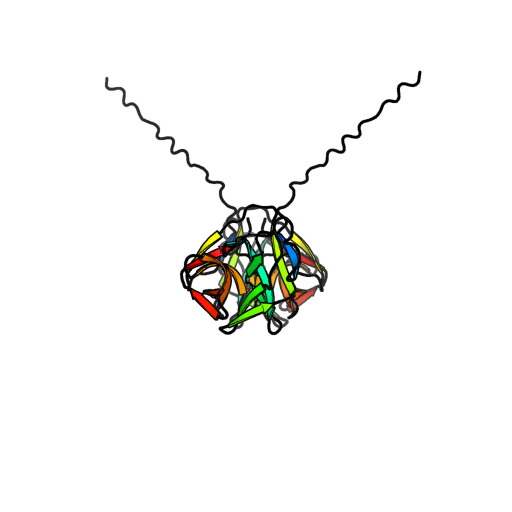LY B C 1
ATOM 2181 O O . GLY B 1 119 ? 1.236 7.508 -11.867 1 78.06 119 GLY B O 1
ATOM 2182 N N . GLY B 1 120 ? 0.662 7.828 -9.875 1 86.69 120 GLY B N 1
ATOM 2183 C CA . GLY B 1 120 ? 1.354 6.785 -9.133 1 86.69 120 GLY B CA 1
ATOM 2184 C C . GLY B 1 120 ? 0.89 6.672 -7.691 1 86.69 120 GLY B C 1
ATOM 2185 O O . GLY B 1 120 ? 0.068 7.465 -7.23 1 86.69 120 GLY B O 1
ATOM 2186 N N . GLN B 1 121 ? 1.437 5.695 -7.043 1 91.38 121 GLN B N 1
ATOM 2187 C CA . GLN B 1 121 ? 1.102 5.543 -5.629 1 91.38 121 GLN B CA 1
ATOM 2188 C C . GLN B 1 121 ? 1.493 6.785 -4.832 1 91.38 121 GLN B C 1
ATOM 2190 O O . GLN B 1 121 ? 2.541 7.383 -5.082 1 91.38 121 GLN B O 1
ATOM 2195 N N . SER B 1 122 ? 0.641 7.172 -3.951 1 95.31 122 SER B N 1
ATOM 2196 C CA . SER B 1 122 ? 0.907 8.258 -3.016 1 95.31 122 SER B CA 1
ATOM 2197 C C . SER B 1 122 ? 0.932 7.754 -1.577 1 95.31 122 SER B C 1
ATOM 2199 O O . SER B 1 122 ? -0.072 7.246 -1.074 1 95.31 122 SER B O 1
ATOM 2201 N N . TYR B 1 123 ? 2.092 7.93 -0.953 1 97.69 123 TYR B N 1
ATOM 2202 C CA . TYR B 1 123 ? 2.297 7.457 0.411 1 97.69 123 TYR B CA 1
ATOM 2203 C C . TYR B 1 123 ? 2.033 8.57 1.42 1 97.69 123 TYR B C 1
ATOM 2205 O O . TYR B 1 123 ? 2.234 9.75 1.12 1 97.69 123 TYR B O 1
ATOM 2213 N N . PHE B 1 124 ? 1.567 8.164 2.574 1 98.56 124 PHE B N 1
ATOM 2214 C CA . PHE B 1 124 ? 1.606 9.102 3.693 1 98.56 124 PHE B CA 1
ATOM 2215 C C . PHE B 1 124 ? 3.045 9.422 4.078 1 98.56 124 PHE B C 1
ATOM 2217 O O . PHE B 1 124 ? 3.854 8.516 4.293 1 98.56 124 PHE B O 1
ATOM 2224 N N . ALA B 1 125 ? 3.291 10.695 4.152 1 98.81 125 ALA B N 1
ATOM 2225 C CA . ALA B 1 125 ? 4.637 11.172 4.457 1 98.81 125 ALA B CA 1
ATOM 2226 C C . ALA B 1 125 ? 4.598 12.359 5.418 1 98.81 125 ALA B C 1
ATOM 2228 O O . ALA B 1 125 ? 3.541 12.953 5.641 1 98.81 125 ALA B O 1
ATOM 2229 N N . LYS B 1 126 ? 5.699 12.648 6.066 1 98.81 126 LYS B N 1
ATOM 2230 C CA . LYS B 1 126 ? 5.879 13.898 6.801 1 98.81 126 LYS B CA 1
ATOM 2231 C C . LYS B 1 126 ? 7.211 14.555 6.453 1 98.81 126 LYS B C 1
ATOM 2233 O O . LYS B 1 126 ? 8.117 13.898 5.934 1 98.81 126 LYS B O 1
ATOM 2238 N N . GLY B 1 127 ? 7.238 15.773 6.566 1 98.5 127 GLY B N 1
ATOM 2239 C CA . GLY B 1 127 ? 8.414 16.578 6.289 1 98.5 127 GLY B CA 1
ATOM 2240 C C . GLY B 1 127 ? 8.406 17.922 7.02 1 98.5 127 GLY B C 1
ATOM 2241 O O . GLY B 1 127 ? 7.449 18.234 7.723 1 98.5 127 GLY B O 1
ATOM 2242 N N . VAL B 1 128 ? 9.523 18.641 6.91 1 97.75 128 VAL B N 1
ATOM 2243 C CA . VAL B 1 128 ? 9.664 19.922 7.602 1 97.75 128 VAL B CA 1
ATOM 2244 C C . VAL B 1 128 ? 9.5 21.062 6.605 1 97.75 128 VAL B C 1
ATOM 2246 O O . VAL B 1 128 ? 10.266 21.172 5.645 1 97.75 128 VAL B O 1
ATOM 2249 N N . ILE B 1 129 ? 8.492 21.828 6.82 1 95.94 129 ILE B N 1
ATOM 2250 C CA . ILE B 1 129 ? 8.211 23.031 6.051 1 95.94 129 ILE B CA 1
ATOM 2251 C C . ILE B 1 129 ? 8.195 24.25 6.98 1 95.94 129 ILE B C 1
ATOM 2253 O O . ILE B 1 129 ? 7.41 24.312 7.926 1 95.94 129 ILE B O 1
ATOM 2257 N N . HIS B 1 130 ? 9.094 25.203 6.707 1 93.75 130 HIS B N 1
ATOM 2258 C CA . HIS B 1 130 ? 9.172 26.438 7.496 1 93.75 130 HIS B CA 1
ATOM 2259 C C . HIS B 1 130 ? 9.289 26.125 8.984 1 93.75 130 HIS B C 1
ATOM 2261 O O . HIS B 1 130 ? 8.602 26.734 9.805 1 93.75 130 HIS B O 1
ATOM 2267 N N . GLY B 1 131 ? 9.984 25.094 9.266 1 94.81 131 GLY B N 1
ATOM 2268 C CA . GLY B 1 131 ? 10.312 24.766 10.648 1 94.81 131 GLY B CA 1
ATOM 2269 C C . GLY B 1 131 ? 9.258 23.906 11.32 1 94.81 131 GLY B C 1
ATOM 2270 O O . GLY B 1 131 ? 9.383 23.578 12.5 1 94.81 131 GLY B O 1
ATOM 2271 N N . HIS B 1 132 ? 8.242 23.594 10.602 1 95.44 132 HIS B N 1
ATOM 2272 C CA . HIS B 1 132 ? 7.176 22.75 11.156 1 95.44 132 HIS B CA 1
ATOM 2273 C C . HIS B 1 132 ? 7.156 21.375 10.492 1 95.44 132 HIS B C 1
ATOM 2275 O O . HIS B 1 132 ? 7.328 21.266 9.273 1 95.44 132 HIS B O 1
ATOM 2281 N N . THR B 1 133 ? 7.043 20.359 11.336 1 97.62 133 THR B N 1
ATOM 2282 C CA . THR B 1 133 ? 6.793 19.031 10.781 1 97.62 133 THR B CA 1
ATOM 2283 C C . THR B 1 133 ? 5.312 18.859 10.453 1 97.62 133 THR B C 1
ATOM 2285 O O . THR B 1 133 ? 4.453 19.031 11.32 1 97.62 133 THR B O 1
ATOM 2288 N N . ILE B 1 134 ? 5.035 18.547 9.195 1 97.25 134 ILE B N 1
ATOM 2289 C CA . ILE B 1 134 ? 3.633 18.391 8.828 1 97.25 134 ILE B CA 1
ATOM 2290 C C . ILE B 1 134 ? 3.465 17.172 7.926 1 97.25 134 ILE B C 1
ATOM 2292 O O . ILE B 1 134 ? 4.391 16.797 7.203 1 97.25 134 ILE B O 1
ATOM 2296 N N . PRO B 1 135 ? 2.246 16.594 7.949 1 98.62 135 PRO B N 1
ATOM 2297 C CA . PRO B 1 135 ? 1.932 15.484 7.043 1 98.62 135 PRO B CA 1
ATOM 2298 C C . PRO B 1 135 ? 1.68 15.953 5.613 1 98.62 135 PRO B C 1
ATOM 2300 O O . PRO B 1 135 ? 1.308 17.109 5.391 1 98.62 135 PRO B O 1
ATOM 2303 N N . GLY B 1 136 ? 1.954 15.055 4.738 1 98.62 136 GLY B N 1
ATOM 2304 C CA . GLY B 1 136 ? 1.679 15.234 3.322 1 98.62 136 GLY B CA 1
ATOM 2305 C C . GLY B 1 136 ? 1.74 13.945 2.531 1 98.62 136 GLY B C 1
ATOM 2306 O O . GLY B 1 136 ? 1.286 12.898 3.002 1 98.62 136 GLY B O 1
ATOM 2307 N N . LYS B 1 137 ? 2.129 14.07 1.258 1 98.69 137 LYS B N 1
ATOM 2308 C CA . LYS B 1 137 ? 2.17 12.898 0.382 1 98.69 137 LYS B CA 1
ATOM 2309 C C . LYS B 1 137 ? 3.547 12.742 -0.256 1 98.69 137 LYS B C 1
ATOM 2311 O O . LYS B 1 137 ? 4.207 13.727 -0.575 1 98.69 137 LYS B O 1
ATOM 2316 N N . ALA B 1 138 ? 3.992 11.5 -0.375 1 98.5 138 ALA B N 1
ATOM 2317 C CA . ALA B 1 138 ? 5.121 11.141 -1.231 1 98.5 138 ALA B CA 1
ATOM 2318 C C . ALA B 1 138 ? 4.652 10.375 -2.463 1 98.5 138 ALA B C 1
ATOM 2320 O O . ALA B 1 138 ? 4.141 9.258 -2.348 1 98.5 138 ALA B O 1
ATOM 2321 N N . GLY B 1 139 ? 4.836 10.961 -3.562 1 95.81 139 GLY B N 1
ATOM 2322 C CA . GLY B 1 139 ? 4.383 10.344 -4.797 1 95.81 139 GLY B CA 1
ATOM 2323 C C . GLY B 1 139 ? 5.457 9.516 -5.48 1 95.81 139 GLY B C 1
ATOM 2324 O O . GLY B 1 139 ? 6.629 9.586 -5.105 1 95.81 139 GLY B O 1
ATOM 2325 N N . THR B 1 140 ? 4.996 8.711 -6.461 1 94.25 140 THR B N 1
ATOM 2326 C CA . THR B 1 140 ? 5.918 7.906 -7.258 1 94.25 140 THR B CA 1
ATOM 2327 C C . THR B 1 140 ? 5.746 8.203 -8.742 1 94.25 140 THR B C 1
ATOM 2329 O O . THR B 1 140 ? 4.68 8.648 -9.172 1 94.25 140 THR B O 1
ATOM 2332 N N . ASP B 1 141 ? 6.82 7.953 -9.461 1 90.25 141 ASP B N 1
ATOM 2333 C CA . ASP B 1 141 ? 6.742 8.078 -10.914 1 90.25 141 ASP B CA 1
ATOM 2334 C C . ASP B 1 141 ? 6.332 6.754 -11.555 1 90.25 141 ASP B C 1
ATOM 2336 O O . ASP B 1 141 ? 5.949 5.809 -10.859 1 90.25 141 ASP B O 1
ATOM 2340 N N . SER B 1 142 ? 6.387 6.723 -12.867 1 83 142 SER B N 1
ATOM 2341 C CA . SER B 1 142 ? 5.934 5.566 -13.633 1 83 142 SER B CA 1
ATOM 2342 C C . SER B 1 142 ? 6.832 4.359 -13.398 1 83 142 SER B C 1
ATOM 2344 O O . SER B 1 142 ? 6.426 3.219 -13.633 1 83 142 SER B O 1
ATOM 2346 N N . HIS B 1 143 ? 8.055 4.617 -12.906 1 83.62 143 HIS B N 1
ATOM 2347 C CA . HIS B 1 143 ? 9 3.533 -12.648 1 83.62 143 HIS B CA 1
ATOM 2348 C C . HIS B 1 143 ? 8.898 3.053 -11.203 1 83.62 143 HIS B C 1
ATOM 2350 O O . HIS B 1 143 ? 9.602 2.115 -10.812 1 83.62 143 HIS B O 1
ATOM 2356 N N . GLY B 1 144 ? 8.055 3.715 -10.484 1 87.81 144 GLY B N 1
ATOM 2357 C CA . GLY B 1 144 ? 7.832 3.291 -9.109 1 87.81 144 GLY B CA 1
ATOM 2358 C C . GLY B 1 144 ? 8.773 3.951 -8.117 1 87.81 144 GLY B C 1
ATOM 2359 O O . GLY B 1 144 ? 8.805 3.578 -6.941 1 87.81 144 GLY B O 1
ATOM 2360 N N . ASN B 1 145 ? 9.484 4.922 -8.609 1 93.25 145 ASN B N 1
ATOM 2361 C CA . ASN B 1 145 ? 10.383 5.629 -7.707 1 93.25 145 ASN B CA 1
ATOM 2362 C C . ASN B 1 145 ? 9.711 6.855 -7.09 1 93.25 145 ASN B C 1
ATOM 2364 O O . ASN B 1 145 ? 8.875 7.496 -7.727 1 93.25 145 ASN B O 1
ATOM 2368 N N . LEU B 1 146 ? 10.188 7.164 -5.863 1 97.06 146 LEU B N 1
ATOM 2369 C CA . LEU B 1 146 ? 9.672 8.359 -5.203 1 97.06 146 LEU B CA 1
ATOM 2370 C C . LEU B 1 146 ? 10.109 9.617 -5.945 1 97.06 146 LEU B C 1
ATOM 2372 O O . LEU B 1 146 ? 11.25 9.711 -6.406 1 97.06 146 LEU B O 1
ATOM 2376 N N . VAL B 1 147 ? 9.219 10.578 -6.055 1 96.81 147 VAL B N 1
ATOM 2377 C CA . VAL B 1 147 ? 9.523 11.797 -6.789 1 96.81 147 VAL B CA 1
ATOM 2378 C C . VAL B 1 147 ? 9.383 13.008 -5.863 1 96.81 147 VAL B C 1
ATOM 2380 O O . VAL B 1 147 ? 8.922 14.07 -6.289 1 96.81 147 VAL B O 1
ATOM 2383 N N . GLY B 1 148 ? 9.75 12.805 -4.598 1 96.88 148 GLY B N 1
ATOM 2384 C CA . GLY B 1 148 ? 9.625 13.836 -3.582 1 96.88 148 GLY B CA 1
ATOM 2385 C C . GLY B 1 148 ? 8.359 13.711 -2.75 1 96.88 148 GLY B C 1
ATOM 2386 O O . GLY B 1 148 ? 7.555 12.812 -2.973 1 96.88 148 GLY B O 1
ATOM 2387 N N . ALA B 1 149 ? 8.312 14.562 -1.779 1 98.56 149 ALA B N 1
ATOM 2388 C CA . ALA B 1 149 ? 7.109 14.68 -0.963 1 98.56 149 ALA B CA 1
ATOM 2389 C C . ALA B 1 149 ? 6.535 16.094 -1.033 1 98.56 149 ALA B C 1
ATOM 2391 O O . ALA B 1 149 ? 7.281 17.062 -1.134 1 98.56 149 ALA B O 1
ATOM 2392 N N . CYS B 1 150 ? 5.246 16.156 -1.014 1 98.62 150 CYS B N 1
ATOM 2393 C CA . CYS B 1 150 ? 4.523 17.422 -1.178 1 98.62 150 CYS B CA 1
ATOM 2394 C C . CYS B 1 150 ? 3.674 17.719 0.049 1 98.62 150 CYS B C 1
ATOM 2396 O O . CYS B 1 150 ? 3.02 16.828 0.592 1 98.62 150 CYS B O 1
ATOM 2398 N N . PHE B 1 151 ? 3.725 18.984 0.386 1 98.62 151 PHE B N 1
ATOM 2399 C CA . PHE B 1 151 ? 3.047 19.422 1.601 1 98.62 151 PHE B CA 1
ATOM 2400 C C . PHE B 1 151 ? 2.23 20.688 1.342 1 98.62 151 PHE B C 1
ATOM 2402 O O . PHE B 1 151 ? 2.678 21.578 0.625 1 98.62 151 PHE B O 1
ATOM 2409 N N . ALA B 1 152 ? 1.061 20.672 1.963 1 98 152 ALA B N 1
ATOM 2410 C CA . ALA B 1 152 ? 0.193 21.844 1.879 1 98 152 ALA B CA 1
ATOM 2411 C C . ALA B 1 152 ? 0.518 22.844 2.984 1 98 152 ALA B C 1
ATOM 2413 O O . ALA B 1 152 ? 0.476 22.516 4.168 1 98 152 ALA B O 1
ATOM 2414 N N . TRP B 1 153 ? 0.792 24.062 2.588 1 95.88 153 TRP B N 1
ATOM 2415 C CA . TRP B 1 153 ? 1.126 25.109 3.543 1 95.88 153 TRP B CA 1
ATOM 2416 C C . TRP B 1 153 ? 0.87 26.5 2.947 1 95.88 153 TRP B C 1
ATOM 2418 O O . TRP B 1 153 ? 1.374 26.812 1.869 1 95.88 153 TRP B O 1
ATOM 2428 N N . GLY B 1 154 ? 0.053 27.188 3.652 1 94.69 154 GLY B N 1
ATOM 2429 C CA . GLY B 1 154 ? -0.167 28.578 3.262 1 94.69 154 GLY B CA 1
ATOM 2430 C C . GLY B 1 154 ? -0.806 28.719 1.894 1 94.69 154 GLY B C 1
ATOM 2431 O O . GLY B 1 154 ? -0.477 29.625 1.14 1 94.69 154 GLY B O 1
ATOM 2432 N N . GLY B 1 155 ? -1.521 27.844 1.52 1 96.88 155 GLY B N 1
ATOM 2433 C CA . GLY B 1 155 ? -2.246 27.938 0.261 1 96.88 155 GLY B CA 1
ATOM 2434 C C . GLY B 1 155 ? -1.474 27.375 -0.914 1 96.88 155 GLY B C 1
ATOM 2435 O O . GLY B 1 155 ? -1.977 27.344 -2.039 1 96.88 155 GLY B O 1
ATOM 2436 N N . LYS B 1 156 ? -0.32 26.906 -0.623 1 97.31 156 LYS B N 1
ATOM 2437 C CA . LYS B 1 156 ? 0.553 26.406 -1.68 1 97.31 156 LYS B CA 1
ATOM 2438 C C . LYS B 1 156 ? 0.978 24.969 -1.404 1 97.31 156 LYS B C 1
ATOM 2440 O O . LYS B 1 156 ? 0.825 24.469 -0.285 1 97.31 156 LYS B O 1
ATOM 2445 N N . GLU B 1 157 ? 1.396 24.344 -2.43 1 97.81 157 GLU B N 1
ATOM 2446 C CA . GLU B 1 157 ? 2.053 23.031 -2.334 1 97.81 157 GLU B CA 1
ATOM 2447 C C . GLU B 1 157 ? 3.57 23.188 -2.396 1 97.81 157 GLU B C 1
ATOM 2449 O O . GLU B 1 157 ? 4.105 23.781 -3.334 1 97.81 157 GLU B O 1
ATOM 2454 N N . TYR B 1 158 ? 4.27 22.641 -1.363 1 97.94 158 TYR B N 1
ATOM 2455 C CA . TYR B 1 158 ? 5.727 22.625 -1.306 1 97.94 158 TYR B CA 1
ATOM 2456 C C . TYR B 1 158 ? 6.262 21.203 -1.522 1 97.94 158 TYR B C 1
ATOM 2458 O O . TYR B 1 158 ? 5.824 20.266 -0.86 1 97.94 158 TYR B O 1
ATOM 2466 N N . ARG B 1 159 ? 7.164 21.078 -2.449 1 97.88 159 ARG B N 1
ATOM 2467 C CA . ARG B 1 159 ? 7.824 19.797 -2.684 1 97.88 159 ARG B CA 1
ATOM 2468 C C . ARG B 1 159 ? 9.227 19.781 -2.076 1 97.88 159 ARG B C 1
ATOM 2470 O O . ARG B 1 159 ? 10 20.719 -2.273 1 97.88 159 ARG B O 1
ATOM 2477 N N . ILE B 1 160 ? 9.57 18.734 -1.322 1 98.25 160 ILE B N 1
ATOM 2478 C CA . ILE B 1 160 ? 10.906 18.641 -0.752 1 98.25 160 ILE B CA 1
ATOM 2479 C C . ILE B 1 160 ? 11.523 17.281 -1.105 1 98.25 160 ILE B C 1
ATOM 2481 O O . ILE B 1 160 ? 10.82 16.359 -1.504 1 98.25 160 ILE B O 1
ATOM 2485 N N . ASN B 1 161 ? 12.867 17.172 -0.94 1 98.25 161 ASN B N 1
ATOM 2486 C CA . ASN B 1 161 ? 13.609 16 -1.412 1 98.25 161 ASN B CA 1
ATOM 2487 C C . ASN B 1 161 ? 13.867 15.008 -0.284 1 98.25 161 ASN B C 1
ATOM 2489 O O . ASN B 1 161 ? 14.125 13.836 -0.537 1 98.25 161 ASN B O 1
ATOM 2493 N N . ASN B 1 162 ? 13.953 15.539 0.95 1 98.5 162 ASN B N 1
ATOM 2494 C CA . ASN B 1 162 ? 14.164 14.703 2.125 1 98.5 162 ASN B CA 1
ATOM 2495 C C . ASN B 1 162 ? 12.93 14.672 3.021 1 98.5 162 ASN B C 1
ATOM 2497 O O . ASN B 1 162 ? 12.406 15.727 3.4 1 98.5 162 ASN B O 1
ATOM 2501 N N . PHE B 1 163 ? 12.438 13.531 3.264 1 98.75 163 PHE B N 1
ATOM 2502 C CA . PHE B 1 163 ? 11.18 13.359 3.986 1 98.75 163 PHE B CA 1
ATOM 2503 C C . PHE B 1 163 ? 11.125 11.992 4.648 1 98.75 163 PHE B C 1
ATOM 2505 O O . PHE B 1 163 ? 12.102 11.242 4.637 1 98.75 163 PHE B O 1
ATOM 2512 N N . TRP B 1 164 ? 10.047 11.719 5.348 1 98.75 164 TRP B N 1
ATOM 2513 C CA . TRP B 1 164 ? 9.797 10.414 5.965 1 98.75 164 TRP B CA 1
ATOM 2514 C C . TRP B 1 164 ? 8.508 9.805 5.441 1 98.75 164 TRP B C 1
ATOM 2516 O O . TRP B 1 164 ? 7.508 10.5 5.262 1 98.75 164 TRP B O 1
ATOM 2526 N N . VAL B 1 165 ? 8.547 8.461 5.18 1 98.38 165 VAL B N 1
ATOM 2527 C CA . VAL B 1 165 ? 7.348 7.73 4.777 1 98.38 165 VAL B CA 1
ATOM 2528 C C . VAL B 1 165 ? 6.816 6.922 5.953 1 98.38 165 VAL B C 1
ATOM 2530 O O . VAL B 1 165 ? 7.586 6.293 6.684 1 98.38 165 VAL B O 1
ATOM 2533 N N . LEU B 1 166 ? 5.523 7 6.148 1 97.5 166 LEU B N 1
ATOM 2534 C CA . LEU B 1 166 ? 4.859 6.246 7.207 1 97.5 166 LEU B CA 1
ATOM 2535 C C . LEU B 1 166 ? 4.816 4.758 6.867 1 97.5 166 LEU B C 1
ATOM 2537 O O . LEU B 1 166 ? 4.523 4.387 5.727 1 97.5 166 LEU B O 1
ATOM 2541 N N . LEU B 1 167 ? 5.074 3.857 7.926 1 93.88 167 LEU B N 1
ATOM 2542 C CA . LEU B 1 167 ? 5.191 2.426 7.676 1 93.88 167 LEU B CA 1
ATOM 2543 C C . LEU B 1 167 ? 4.109 1.654 8.422 1 93.88 167 LEU B C 1
ATOM 2545 O O . LEU B 1 167 ? 3.688 2.062 9.508 1 93.88 167 LEU B O 1
ATOM 2549 N N . HIS B 1 168 ? 3.715 0.569 7.777 1 88 168 HIS B N 1
ATOM 2550 C CA . HIS B 1 168 ? 3.053 -0.464 8.562 1 88 168 HIS B CA 1
ATOM 2551 C C . HIS B 1 168 ? 4.035 -1.15 9.508 1 88 168 HIS B C 1
ATOM 2553 O O . HIS B 1 168 ? 5.211 -1.313 9.18 1 88 168 HIS B O 1
ATOM 2559 N N . ASN B 1 169 ? 3.576 -1.573 10.742 1 76.62 169 ASN B N 1
ATOM 2560 C CA . ASN B 1 169 ? 4.445 -2.264 11.695 1 76.62 169 ASN B CA 1
ATOM 2561 C C . ASN B 1 169 ? 4.57 -3.748 11.359 1 76.62 169 ASN B C 1
ATOM 2563 O O . ASN B 1 169 ? 3.652 -4.34 10.789 1 76.62 169 ASN B O 1
#

Solvent-accessible surface area (backbone atoms only — not comparable to full-atom values): 17247 Å² total; per-residue (Å²): 134,82,79,78,77,75,76,75,75,72,69,71,67,71,70,54,76,76,64,72,50,53,44,77,40,84,44,38,43,73,32,69,70,63,84,49,49,37,71,44,28,47,74,91,23,53,17,22,34,21,30,31,73,55,97,70,24,39,36,24,6,20,29,37,24,45,84,86,41,36,22,40,50,24,30,28,38,54,94,65,23,32,44,73,33,56,60,36,30,36,37,25,36,77,50,80,82,45,68,42,84,45,42,51,65,37,68,66,62,65,47,44,37,66,51,30,46,75,90,23,56,20,23,35,22,30,35,74,56,95,87,27,39,37,17,9,21,28,37,26,42,74,87,52,27,25,70,23,33,36,28,41,54,94,63,27,38,46,76,43,50,66,36,30,37,35,38,59,92,135,83,78,78,78,73,76,74,74,74,70,71,69,71,70,56,77,77,63,72,50,55,44,77,39,85,44,37,43,73,31,69,69,61,84,49,49,39,69,43,28,46,74,89,23,53,16,24,34,21,29,32,73,54,97,70,21,39,35,23,5,21,30,37,25,46,85,88,40,38,22,41,49,26,31,28,39,52,96,65,24,32,44,75,34,57,59,36,30,35,38,24,37,78,51,79,84,45,69,43,83,43,42,51,66,37,68,66,61,65,46,43,36,66,52,29,47,75,90,21,56,20,23,35,21,29,35,73,55,97,88,27,38,36,18,9,21,28,36,24,42,74,86,52,27,25,71,24,33,33,29,40,54,94,63,27,38,47,74,44,51,67,36,29,36,34,37,60,91

InterPro domains:
  IPR006616 DM9 repeat [PF11901] (43-159)
  IPR006616 DM9 repeat [SM00696] (23-94)